Protein AF-A0A534J5I6-F1 (afdb_monomer_lite)

Foldseek 3Di:
DDDDDDDDDDDDDDDDDDDDDDDDDDDPPPPPPPPPPPPQDFADKAAAKLFGKMKGKPPPPGPDFFDDDPLDVPWDFQLDFFLDKRPDWAFLQDWAADLNDTDGTWIDEQQAKTAGPDDGSFCPPDPRFQMAGQFGAGWGQNPPLAFTKTWDWAPVDVQTWIKIWRCQTDRPPDSWGWTKMWIWTHDPVSDHTKIKIATAATGPGDFFTWHWHAAVVRLIIDTDHDDDGHRMMMIIDGDPDGDPPWDWDKDKDAQADPDDDQPDPDRDGIQIDIDTDRGDDDPPDDDDDDDDPPDDQPSQQKDWDWDPAVPPSDDDPVGIHTPDMDGDDD

Secondary structure (DSSP, 8-state):
----------------------------------------PPPPBPPP-SS--EEEESSSS-SS-------STTPEE--PPTT-B-SS-EEEEEEEEETTEEEEEEEEETTTEEESSS--SSTTSTT--SEEEEEES-EES-STTS--EEEEEESSSSS-EEEEEEEEEEETTS--EEEEEEEEE--SSSSPPEEEEEEEEESS--S--EEEEE-GGGS-EEEPPSP--TTEEEEEE--SSPPSPP--EEEEEE---S---TT------EEEEEE-SSS-------------SS--TTSS--EEEEE-SSSSSS--TTT-EEEEEE----

pLDDT: mean 83.27, std 21.27, range [25.81, 98.94]

Radius of gyration: 34.34 Å; chains: 1; bounding box: 52×88×138 Å

Sequence (330 aa):
MRFFSAGERASMRILRRIAAASVLVVALLCSPTFLSSLPTARGSSGRPDTYGYTWTDSKPVPGVSYGWVDGVSGGTDLLLADDDCTQTRTSFTFSFKFYGVSYNDAYVCANGFLAFDTPGSYPWDAGMDAFIAPFGYDLDPSDPASGHVYAKVDLLSSPRRFIVTWNGVFTYATTDRQKFEIVLTQDLTGLDGGILFQYASLTNPPPDPLIGIDSLGSTSNLYYPPPLGDLLAVKFVPPGTPPPGDTLTVRGANRAPTTVEPGQKDVPMLLLNVSTATNSVNLRRVRVDVTGVLSLPGDVSRVALWRDADGDGQFNRSRDAMLTSGTPSG

Structure (mmCIF, N/CA/C/O backbone):
data_AF-A0A534J5I6-F1
#
_entry.id   AF-A0A534J5I6-F1
#
loop_
_atom_site.group_PDB
_atom_site.id
_atom_site.type_symbol
_atom_site.label_atom_id
_atom_site.label_alt_id
_atom_site.label_comp_id
_atom_site.label_asym_id
_atom_site.label_entity_id
_atom_site.label_seq_id
_atom_site.pdbx_PDB_ins_code
_atom_site.Cartn_x
_atom_site.Cartn_y
_atom_site.Cartn_z
_atom_site.occupancy
_atom_site.B_iso_or_equiv
_atom_site.auth_seq_id
_atom_site.auth_comp_id
_atom_site.auth_asym_id
_atom_site.auth_atom_id
_atom_site.pdbx_PDB_model_num
ATOM 1 N N . MET A 1 1 ? 7.734 -40.558 -88.989 1.00 37.78 1 MET A N 1
ATOM 2 C CA . MET A 1 1 ? 8.962 -41.337 -89.281 1.00 37.78 1 MET A CA 1
ATOM 3 C C . MET A 1 1 ? 8.911 -42.619 -88.443 1.00 37.78 1 MET A C 1
ATOM 5 O O . MET A 1 1 ? 8.409 -42.534 -87.331 1.00 37.78 1 MET A O 1
ATOM 9 N N . ARG A 1 2 ? 9.321 -43.787 -88.963 1.00 25.81 2 ARG A N 1
ATOM 10 C CA . ARG A 1 2 ? 9.501 -45.051 -88.192 1.00 25.81 2 ARG A CA 1
ATOM 11 C C . ARG A 1 2 ? 10.992 -45.180 -87.786 1.00 25.81 2 ARG A C 1
ATOM 13 O O . ARG A 1 2 ? 11.780 -44.411 -88.325 1.00 25.81 2 ARG A O 1
ATOM 20 N N . PHE A 1 3 ? 11.479 -46.086 -86.926 1.00 30.16 3 PHE A N 1
ATOM 21 C CA . PHE A 1 3 ? 10.913 -47.232 -86.167 1.00 30.16 3 PHE A CA 1
ATOM 22 C C . PHE A 1 3 ? 11.176 -46.999 -84.642 1.00 30.16 3 PHE A C 1
ATOM 24 O O . PHE A 1 3 ? 11.184 -45.830 -84.277 1.00 30.16 3 PHE A O 1
ATOM 31 N N . PHE A 1 4 ? 11.343 -47.904 -83.654 1.00 30.98 4 PHE A N 1
ATOM 32 C CA . PHE A 1 4 ? 11.448 -49.375 -83.438 1.00 30.98 4 PHE A CA 1
ATOM 33 C C . PHE A 1 4 ? 10.789 -49.674 -82.057 1.00 30.98 4 PHE A C 1
ATOM 35 O O . PHE A 1 4 ? 10.846 -48.822 -81.178 1.00 30.98 4 PHE A O 1
ATOM 42 N N . SER A 1 5 ? 9.930 -50.687 -81.861 1.00 33.97 5 SER A N 1
ATOM 43 C CA . SER A 1 5 ? 10.161 -52.125 -81.546 1.00 33.97 5 SER A CA 1
ATOM 44 C C . SER A 1 5 ? 10.978 -52.447 -80.275 1.00 33.97 5 SER A C 1
ATOM 46 O O . SER A 1 5 ? 12.037 -51.871 -80.061 1.00 33.97 5 SER A O 1
ATOM 48 N N . ALA A 1 6 ? 10.510 -53.420 -79.477 1.00 41.22 6 ALA A N 1
ATOM 49 C CA . ALA A 1 6 ? 11.026 -53.769 -78.141 1.00 41.22 6 ALA A CA 1
ATOM 50 C C . ALA A 1 6 ? 11.529 -55.231 -78.009 1.00 41.22 6 ALA A C 1
ATOM 52 O O . ALA A 1 6 ? 11.216 -56.072 -78.849 1.00 41.22 6 ALA A O 1
ATOM 53 N N . GLY A 1 7 ? 12.245 -55.522 -76.912 1.00 34.00 7 GLY A N 1
ATOM 54 C CA . GLY A 1 7 ? 12.639 -56.849 -76.390 1.00 34.00 7 GLY A CA 1
ATOM 55 C C . GLY A 1 7 ? 12.951 -56.721 -74.881 1.00 34.00 7 GLY A C 1
ATOM 56 O O . GLY A 1 7 ? 13.369 -55.650 -74.456 1.00 34.00 7 GLY A O 1
ATOM 57 N N . GLU A 1 8 ? 12.523 -57.633 -73.996 1.00 32.19 8 GLU A N 1
ATOM 58 C CA . GLU A 1 8 ? 13.187 -58.909 -73.620 1.00 32.19 8 GLU A CA 1
ATOM 59 C C . GLU A 1 8 ? 14.524 -58.716 -72.849 1.00 32.19 8 GLU A C 1
ATOM 61 O O . GLU A 1 8 ? 15.354 -57.930 -73.280 1.00 32.19 8 GLU A O 1
ATOM 66 N N . ARG A 1 9 ? 14.830 -59.376 -71.707 1.00 34.50 9 ARG A N 1
ATOM 67 C CA . ARG A 1 9 ? 14.323 -60.630 -71.083 1.00 34.50 9 ARG A CA 1
ATOM 68 C C . ARG A 1 9 ? 14.527 -60.681 -69.540 1.00 34.50 9 ARG A C 1
ATOM 70 O O . ARG A 1 9 ? 15.397 -60.008 -69.012 1.00 34.50 9 ARG A O 1
ATOM 77 N N . ALA A 1 10 ? 13.720 -61.529 -68.878 1.00 28.86 10 ALA A N 1
ATOM 78 C CA . ALA A 1 10 ? 13.989 -62.508 -67.788 1.00 28.86 10 ALA A CA 1
ATOM 79 C C . ALA A 1 10 ? 15.336 -62.522 -66.988 1.00 28.86 10 ALA A C 1
ATOM 81 O O . ALA A 1 10 ? 16.377 -62.196 -67.534 1.00 28.86 10 ALA A O 1
ATOM 82 N N . SER A 1 11 ? 15.464 -63.073 -65.759 1.00 28.38 11 SER A N 1
ATOM 83 C CA . SER A 1 11 ? 14.521 -63.553 -64.706 1.00 28.38 11 SER A CA 1
ATOM 84 C C . SER A 1 11 ? 15.284 -64.198 -63.520 1.00 28.38 11 SER A C 1
ATOM 86 O O . SER A 1 11 ? 16.304 -64.836 -63.771 1.00 28.38 11 SER A O 1
ATOM 88 N N . MET A 1 12 ? 14.723 -64.244 -62.297 1.00 26.58 12 MET A N 1
ATOM 89 C CA . MET A 1 12 ? 14.968 -65.365 -61.356 1.00 26.58 12 MET A CA 1
ATOM 90 C C . MET A 1 12 ? 13.826 -65.549 -60.330 1.00 26.58 12 MET A C 1
ATOM 92 O O . MET A 1 12 ? 13.097 -64.606 -60.035 1.00 26.58 12 MET A O 1
ATOM 96 N N . ARG A 1 13 ? 13.650 -66.771 -59.799 1.00 33.44 13 ARG A N 1
ATOM 97 C CA . ARG A 1 13 ? 12.654 -67.152 -58.771 1.00 33.44 13 ARG A CA 1
ATOM 98 C C . ARG A 1 13 ? 13.319 -67.957 -57.652 1.00 33.44 13 ARG A C 1
ATOM 100 O O . ARG A 1 13 ? 14.090 -68.855 -57.968 1.00 33.44 13 ARG A O 1
ATOM 107 N N . ILE A 1 14 ? 12.861 -67.797 -56.408 1.00 34.59 14 ILE A N 1
ATOM 108 C CA . ILE A 1 14 ? 12.805 -68.887 -55.413 1.00 34.59 14 ILE A CA 1
ATOM 109 C C . ILE A 1 14 ? 11.438 -68.829 -54.713 1.00 34.59 14 ILE A C 1
ATOM 111 O O . ILE A 1 14 ? 10.947 -67.749 -54.395 1.00 34.59 14 ILE A O 1
ATOM 115 N N . LEU A 1 15 ? 10.805 -69.987 -54.498 1.00 32.91 15 LEU A N 1
ATOM 116 C CA . LEU A 1 15 ? 9.567 -70.119 -53.722 1.00 32.91 15 LEU A CA 1
ATOM 117 C C . LEU A 1 15 ? 9.882 -70.590 -52.298 1.00 32.91 15 LEU A C 1
ATOM 119 O O . LEU A 1 15 ? 10.660 -71.527 -52.128 1.00 32.91 15 LEU A O 1
ATOM 123 N N . ARG A 1 16 ? 9.114 -70.106 -51.315 1.00 33.53 16 ARG A N 1
ATOM 124 C CA . ARG A 1 16 ? 8.556 -70.974 -50.264 1.00 33.53 16 ARG A CA 1
ATOM 125 C C . ARG A 1 16 ? 7.073 -70.651 -50.048 1.00 33.53 16 ARG A C 1
ATOM 127 O O . ARG A 1 16 ? 6.652 -69.506 -50.164 1.00 33.53 16 ARG A O 1
ATOM 134 N N . ARG A 1 17 ? 6.286 -71.698 -49.798 1.00 35.28 17 ARG A N 1
ATOM 135 C CA . ARG A 1 17 ? 4.880 -71.673 -49.347 1.00 35.28 17 ARG A CA 1
ATOM 136 C C . ARG A 1 17 ? 4.828 -72.230 -47.913 1.00 35.28 17 ARG A C 1
ATOM 138 O O . ARG A 1 17 ? 5.863 -72.666 -47.418 1.00 35.28 17 ARG A O 1
ATOM 145 N N . ILE A 1 18 ? 3.608 -72.342 -47.366 1.00 35.25 18 ILE A N 1
ATOM 146 C CA . ILE A 1 18 ? 3.225 -72.966 -46.077 1.00 35.25 18 ILE A CA 1
ATOM 147 C C . ILE A 1 18 ? 3.376 -71.988 -44.892 1.00 35.25 18 ILE A C 1
ATOM 149 O O . ILE A 1 18 ? 4.448 -71.427 -44.717 1.00 35.25 18 ILE A O 1
ATOM 153 N N . ALA A 1 19 ? 2.366 -71.755 -44.041 1.00 30.67 19 ALA A N 1
ATOM 154 C CA . ALA A 1 19 ? 0.912 -71.972 -44.169 1.00 30.67 19 ALA A CA 1
ATOM 155 C C . ALA A 1 19 ? 0.142 -71.139 -43.113 1.00 30.67 19 ALA A C 1
ATOM 157 O O . ALA A 1 19 ? 0.726 -70.729 -42.122 1.00 30.67 19 ALA A O 1
ATOM 158 N N . ALA A 1 20 ? -1.169 -70.973 -43.341 1.00 30.98 20 ALA A N 1
ATOM 159 C CA . ALA A 1 20 ? -2.250 -70.740 -42.368 1.00 30.98 20 ALA A CA 1
ATOM 160 C C . ALA A 1 20 ? -2.073 -69.720 -41.215 1.00 30.98 20 ALA A C 1
ATOM 162 O O . ALA A 1 20 ? -1.380 -69.987 -40.240 1.00 30.98 20 ALA A O 1
ATOM 163 N N . ALA A 1 21 ? -2.923 -68.684 -41.214 1.00 29.66 21 ALA A N 1
ATOM 164 C CA . ALA A 1 21 ? -3.699 -68.305 -40.026 1.00 29.66 21 ALA A CA 1
ATOM 165 C C . ALA A 1 21 ? -4.967 -67.507 -40.401 1.00 29.66 21 ALA A C 1
ATOM 167 O O . ALA A 1 21 ? -4.930 -66.638 -41.265 1.00 29.66 21 ALA A O 1
ATOM 168 N N . SER A 1 22 ? -6.068 -67.847 -39.729 1.00 33.75 22 SER A N 1
ATOM 169 C CA . SER A 1 22 ? -7.264 -67.057 -39.392 1.00 33.75 22 SER A CA 1
ATOM 170 C C . SER A 1 22 ? -7.622 -65.790 -40.189 1.00 33.75 22 SER A C 1
ATOM 172 O O . SER A 1 22 ? -6.989 -64.745 -40.057 1.00 33.75 22 SER A O 1
ATOM 174 N N . VAL A 1 23 ? -8.797 -65.819 -40.831 1.00 32.97 23 VAL A N 1
ATOM 175 C CA . VAL A 1 23 ? -9.604 -64.603 -41.034 1.00 32.97 23 VAL A CA 1
ATOM 176 C C . VAL A 1 23 ? -10.082 -64.118 -39.664 1.00 32.97 23 VAL A C 1
ATOM 178 O O . VAL A 1 23 ? -10.847 -64.819 -39.002 1.00 32.97 23 VAL A O 1
ATOM 181 N N . LEU A 1 24 ? -9.663 -62.922 -39.251 1.00 27.42 24 LEU A N 1
ATOM 182 C CA . LEU A 1 24 ? -10.245 -62.210 -38.114 1.00 27.42 24 LEU A CA 1
ATOM 183 C C . LEU A 1 24 ? -11.018 -60.997 -38.636 1.00 27.42 24 LEU A C 1
ATOM 185 O O . LEU A 1 24 ? -10.450 -60.130 -39.299 1.00 27.42 24 LEU A O 1
ATOM 189 N N . VAL A 1 25 ? -12.314 -60.930 -38.331 1.00 32.75 25 VAL A N 1
ATOM 190 C CA . VAL A 1 25 ? -13.144 -59.767 -38.661 1.00 32.75 25 VAL A CA 1
ATOM 191 C C . VAL A 1 25 ? -12.814 -58.645 -37.681 1.00 32.75 25 VAL A C 1
ATOM 193 O O . VAL A 1 25 ? -13.333 -58.606 -36.567 1.00 32.75 25 VAL A O 1
ATOM 196 N N . VAL A 1 26 ? -11.951 -57.718 -38.095 1.00 31.89 26 VAL A N 1
ATOM 197 C CA . VAL A 1 26 ? -11.781 -56.442 -37.393 1.00 31.89 26 VAL A CA 1
ATOM 198 C C . VAL A 1 26 ? -12.945 -55.543 -37.793 1.00 31.89 26 VAL A C 1
ATOM 200 O O . VAL A 1 26 ? -12.948 -54.952 -38.873 1.00 31.89 26 VAL A O 1
ATOM 203 N N . ALA A 1 27 ? -13.956 -55.463 -36.930 1.00 31.02 27 ALA A N 1
ATOM 204 C CA . ALA A 1 27 ? -14.995 -54.451 -37.057 1.00 31.02 27 ALA A CA 1
ATOM 205 C C . ALA A 1 27 ? -14.340 -53.064 -36.993 1.00 31.02 27 ALA A C 1
ATOM 207 O O . ALA A 1 27 ? -13.568 -52.786 -36.072 1.00 31.02 27 ALA A O 1
ATOM 208 N N . LEU A 1 28 ? -14.645 -52.196 -37.961 1.00 31.83 28 LEU A N 1
ATOM 209 C CA . LEU A 1 28 ? -14.125 -50.833 -37.976 1.00 31.83 28 LEU A CA 1
ATOM 210 C C . LEU A 1 28 ? -14.868 -50.006 -36.918 1.00 31.83 28 LEU A C 1
ATOM 212 O O . LEU A 1 28 ? -15.829 -49.297 -37.214 1.00 31.83 28 LEU A O 1
ATOM 216 N N . LEU A 1 29 ? -14.440 -50.142 -35.660 1.00 36.88 29 LEU A N 1
ATOM 217 C CA . LEU A 1 29 ? -14.872 -49.278 -34.571 1.00 36.88 29 LEU A CA 1
ATOM 218 C C . LEU A 1 29 ? -14.451 -47.854 -34.918 1.00 36.88 29 LEU A C 1
ATOM 220 O O . LEU A 1 29 ? -13.290 -47.474 -34.773 1.00 36.88 29 LEU A O 1
ATOM 224 N N . CYS A 1 30 ? -15.416 -47.074 -35.399 1.00 34.56 30 CYS A N 1
ATOM 225 C CA . CYS A 1 30 ? -15.266 -45.646 -35.594 1.00 34.56 30 CYS A CA 1
ATOM 226 C C . CYS A 1 30 ? -15.258 -44.994 -34.208 1.00 34.56 30 CYS A C 1
ATOM 228 O O . CYS A 1 30 ? -16.276 -44.484 -33.742 1.00 34.56 30 CYS A O 1
ATOM 230 N N . SER A 1 31 ? -14.117 -45.097 -33.520 1.00 37.53 31 SER A N 1
ATOM 231 C CA . SER A 1 31 ? -13.889 -44.461 -32.229 1.00 37.53 31 SER A CA 1
ATOM 232 C C . SER A 1 31 ? -14.298 -42.997 -32.342 1.00 37.53 31 SER A C 1
ATOM 234 O O . SER A 1 31 ? -13.756 -42.305 -33.211 1.00 37.53 31 SER A O 1
ATOM 236 N N . PRO A 1 32 ? -15.210 -42.489 -31.493 1.00 41.31 32 PRO A N 1
ATOM 237 C CA . PRO A 1 32 ? -15.350 -41.056 -31.371 1.00 41.31 32 PRO A CA 1
ATOM 238 C C . PRO A 1 32 ? -13.997 -40.554 -30.883 1.00 41.31 32 PRO A C 1
ATOM 240 O O . PRO A 1 32 ? -13.593 -40.822 -29.749 1.00 41.31 32 PRO A O 1
ATOM 243 N N . THR A 1 33 ? -13.271 -39.849 -31.750 1.00 42.81 33 THR A N 1
ATOM 244 C CA . THR A 1 33 ? -12.184 -38.995 -31.298 1.00 42.81 33 THR A CA 1
ATOM 245 C C . THR A 1 33 ? -12.837 -37.959 -30.406 1.00 42.81 33 THR A C 1
ATOM 247 O O . THR A 1 33 ? -13.361 -36.953 -30.888 1.00 42.81 33 THR A O 1
ATOM 250 N N . PHE A 1 34 ? -12.830 -38.228 -29.100 1.00 41.00 34 PHE A N 1
ATOM 251 C CA . PHE A 1 34 ? -12.930 -37.183 -28.109 1.00 41.00 34 PHE A CA 1
ATOM 252 C C . PHE A 1 34 ? -11.789 -36.223 -28.426 1.00 41.00 34 PHE A C 1
ATOM 254 O O . PHE A 1 34 ? -10.646 -36.418 -28.019 1.00 41.00 34 PHE A O 1
ATOM 261 N N . LEU A 1 35 ? -12.132 -35.171 -29.167 1.00 38.41 35 LEU A N 1
ATOM 262 C CA . LEU A 1 35 ? -11.571 -33.858 -28.947 1.00 38.41 35 LEU A CA 1
ATOM 263 C C . LEU A 1 35 ? -11.868 -33.549 -27.484 1.00 38.41 35 LEU A C 1
ATOM 265 O O . LEU A 1 35 ? -12.866 -32.916 -27.147 1.00 38.41 35 LEU A O 1
ATOM 269 N N . SER A 1 36 ? -11.002 -34.057 -26.606 1.00 38.66 36 SER A N 1
ATOM 270 C CA . SER A 1 36 ? -10.770 -33.434 -25.326 1.00 38.66 36 SER A CA 1
ATOM 271 C C . SER A 1 36 ? -10.436 -31.997 -25.674 1.00 38.66 36 SER A C 1
ATOM 273 O O . SER A 1 36 ? -9.335 -31.711 -26.153 1.00 38.66 36 SER A O 1
ATOM 275 N N . SER A 1 37 ? -11.404 -31.103 -25.485 1.00 44.06 37 SER A N 1
ATOM 276 C CA . SER A 1 37 ? -11.088 -29.707 -25.269 1.00 44.06 37 SER A CA 1
ATOM 277 C C . SER A 1 37 ? -10.036 -29.726 -24.172 1.00 44.06 37 SER A C 1
ATOM 279 O O . SER A 1 37 ? -10.360 -30.066 -23.028 1.00 44.06 37 SER A O 1
ATOM 281 N N . LEU A 1 38 ? -8.778 -29.450 -24.536 1.00 44.12 38 LEU A N 1
ATOM 282 C CA . LEU A 1 38 ? -7.765 -29.097 -23.553 1.00 44.12 38 LEU A CA 1
ATOM 283 C C . LEU A 1 38 ? -8.459 -28.077 -22.654 1.00 44.12 38 LEU A C 1
ATOM 285 O O . LEU A 1 38 ? -9.048 -27.145 -23.215 1.00 44.12 38 LEU A O 1
ATOM 289 N N . PRO A 1 39 ? -8.522 -28.293 -21.327 1.00 42.44 39 PRO A N 1
ATOM 290 C CA . PRO A 1 39 ? -9.225 -27.365 -20.460 1.00 42.44 39 PRO A CA 1
ATOM 291 C C . PRO A 1 39 ? -8.627 -26.002 -20.761 1.00 42.44 39 PRO A C 1
ATOM 293 O O . PRO A 1 39 ? -7.415 -25.847 -20.601 1.00 42.44 39 PRO A O 1
ATOM 296 N N . THR A 1 40 ? -9.438 -25.083 -21.304 1.00 39.81 40 THR A N 1
ATOM 297 C CA . THR A 1 40 ? -8.960 -23.761 -21.706 1.00 39.81 40 THR A CA 1
ATOM 298 C C . THR A 1 40 ? -8.260 -23.217 -20.488 1.00 39.81 40 THR A C 1
ATOM 300 O O . THR A 1 40 ? -8.924 -23.032 -19.462 1.00 39.81 40 THR A O 1
ATOM 303 N N . ALA A 1 41 ? -6.928 -23.106 -20.563 1.00 39.47 41 ALA A N 1
ATOM 304 C CA . ALA A 1 41 ? -6.150 -22.802 -19.380 1.00 39.47 41 ALA A CA 1
ATOM 305 C C . ALA A 1 41 ? -6.751 -21.524 -18.805 1.00 39.47 41 ALA A C 1
ATOM 307 O O . ALA A 1 41 ? -7.037 -20.585 -19.543 1.00 39.47 41 ALA A O 1
ATOM 308 N N . ARG A 1 42 ? -7.066 -21.527 -17.517 1.00 42.16 42 ARG A N 1
ATOM 309 C CA . ARG A 1 42 ? -7.318 -20.261 -16.844 1.00 42.16 42 ARG A CA 1
ATOM 310 C C . ARG A 1 42 ? -5.944 -19.680 -16.542 1.00 42.16 42 ARG A C 1
ATOM 312 O O . ARG A 1 42 ? -4.998 -20.451 -16.353 1.00 42.16 42 ARG A O 1
ATOM 319 N N . GLY A 1 43 ? -5.838 -18.355 -16.543 1.00 45.06 43 GLY A N 1
ATOM 320 C CA . GLY A 1 43 ? -4.631 -17.682 -16.066 1.00 45.06 43 GLY A CA 1
ATOM 321 C C . GLY A 1 43 ? -4.283 -18.217 -14.687 1.00 45.06 43 GLY A C 1
ATOM 322 O O . GLY A 1 43 ? -5.190 -18.652 -13.961 1.00 45.06 43 GLY A O 1
ATOM 323 N N . SER A 1 44 ? -2.997 -18.251 -14.347 1.00 53.84 44 SER A N 1
ATOM 324 C CA . SER A 1 44 ? -2.615 -18.813 -13.056 1.00 53.84 44 SER A CA 1
ATOM 325 C C . SER A 1 44 ? -3.355 -18.043 -11.961 1.00 53.84 44 SER A C 1
ATOM 327 O O . SER A 1 44 ? -3.528 -16.822 -12.055 1.00 53.84 44 SER A O 1
ATOM 329 N N . SER A 1 45 ? -3.912 -18.771 -10.993 1.00 61.22 45 SER A N 1
ATOM 330 C CA . SER A 1 45 ? -4.802 -18.191 -9.993 1.00 61.22 45 SER A CA 1
ATOM 331 C C . SER A 1 45 ? -4.454 -18.680 -8.600 1.00 61.22 45 SER A C 1
ATOM 333 O O . SER A 1 45 ? -4.533 -19.884 -8.328 1.00 61.22 45 SER A O 1
ATOM 335 N N . GLY A 1 46 ? -4.129 -17.741 -7.714 1.00 74.19 46 GLY A N 1
ATOM 336 C CA . GLY A 1 46 ? -3.914 -18.020 -6.301 1.00 74.19 46 GLY A CA 1
ATOM 337 C C . GLY A 1 46 ? -5.144 -18.678 -5.674 1.00 74.19 46 GLY A C 1
ATOM 338 O O . GLY A 1 46 ? -6.285 -18.361 -6.023 1.00 74.19 46 GLY A O 1
ATOM 339 N N . ARG A 1 47 ? -4.920 -19.601 -4.732 1.00 84.50 47 ARG A N 1
ATOM 340 C CA . ARG A 1 47 ? -5.999 -20.047 -3.840 1.00 84.50 47 ARG A CA 1
ATOM 341 C C . ARG A 1 47 ? -6.470 -18.857 -2.992 1.00 84.50 47 ARG A C 1
ATOM 343 O O . ARG A 1 47 ? -5.649 -17.983 -2.728 1.00 84.50 47 ARG A O 1
ATOM 350 N N . PRO A 1 48 ? -7.742 -18.829 -2.556 1.00 88.31 48 PRO A N 1
ATOM 351 C CA . PRO A 1 48 ? -8.195 -17.821 -1.611 1.00 88.31 48 PRO A CA 1
ATOM 352 C C . PRO A 1 48 ? -7.365 -17.850 -0.323 1.00 88.31 48 PRO A C 1
ATOM 354 O O . PRO A 1 48 ? -7.063 -18.940 0.172 1.00 88.31 48 PRO A O 1
ATOM 357 N N . ASP A 1 49 ? -7.030 -16.677 0.208 1.00 90.62 49 ASP A N 1
ATOM 358 C CA . ASP A 1 49 ? -6.533 -16.531 1.580 1.00 90.62 49 ASP A CA 1
ATOM 359 C C . ASP A 1 49 ? -7.678 -16.599 2.616 1.00 90.62 49 ASP A C 1
ATOM 361 O O . ASP A 1 49 ? -8.824 -16.912 2.277 1.00 90.62 49 ASP A O 1
ATOM 365 N N . THR A 1 50 ? -7.378 -16.334 3.892 1.00 87.44 50 THR A N 1
ATOM 366 C CA . THR A 1 50 ? -8.358 -16.386 4.995 1.00 87.44 50 THR A CA 1
ATOM 367 C C . THR A 1 50 ? -9.504 -15.373 4.832 1.00 87.44 50 THR A C 1
ATOM 369 O O . THR A 1 50 ? -10.640 -15.681 5.197 1.00 87.44 50 THR A O 1
ATOM 372 N N . TYR A 1 51 ? -9.245 -14.197 4.245 1.00 86.44 51 TYR A N 1
ATOM 373 C CA . TYR A 1 51 ? -10.270 -13.200 3.903 1.00 86.44 51 TYR A CA 1
ATOM 374 C C . TYR A 1 51 ? -11.046 -13.591 2.636 1.00 86.44 51 TYR A C 1
ATOM 376 O O . TYR A 1 51 ? -12.220 -13.262 2.483 1.00 86.44 51 TYR A O 1
ATOM 384 N N . GLY A 1 52 ? -10.401 -14.303 1.715 1.00 89.12 52 GLY A N 1
ATOM 385 C CA . GLY A 1 52 ? -10.947 -14.698 0.422 1.00 89.12 52 GLY A CA 1
ATOM 386 C C . GLY A 1 52 ? -10.409 -13.889 -0.760 1.00 89.12 52 GLY A C 1
ATOM 387 O O . GLY A 1 52 ? -10.987 -13.971 -1.847 1.00 89.12 52 GLY A O 1
ATOM 388 N N . TYR A 1 53 ? -9.324 -13.124 -0.587 1.00 93.00 53 TYR A N 1
ATOM 389 C CA . TYR A 1 53 ? -8.588 -12.561 -1.721 1.00 93.00 53 TYR A CA 1
ATOM 390 C C . TYR A 1 53 ? -7.993 -13.693 -2.559 1.00 93.00 53 TYR A C 1
ATOM 392 O O . TYR A 1 53 ? -7.481 -14.677 -2.034 1.00 93.00 53 TYR A O 1
ATOM 400 N N . THR A 1 54 ? -8.022 -13.529 -3.878 1.00 93.25 54 THR A N 1
ATOM 401 C CA . THR A 1 54 ? -7.303 -14.370 -4.848 1.00 93.25 54 THR A CA 1
ATOM 402 C C . THR A 1 54 ? -6.411 -13.485 -5.715 1.00 93.25 54 THR A C 1
ATOM 404 O O . THR A 1 54 ? -6.535 -12.262 -5.683 1.00 93.25 54 THR A O 1
ATOM 407 N N . TRP A 1 55 ? -5.533 -14.069 -6.527 1.00 93.81 55 TRP A N 1
ATOM 408 C CA . TRP A 1 55 ? -4.880 -13.343 -7.619 1.00 93.81 55 TRP A CA 1
ATOM 409 C C . TRP A 1 55 ? -5.127 -14.034 -8.953 1.00 93.81 55 TRP A C 1
ATOM 411 O O . TRP A 1 55 ? -5.418 -15.228 -8.992 1.00 93.81 55 TRP A O 1
ATOM 421 N N . THR A 1 56 ? -5.007 -13.283 -10.046 1.00 91.94 56 THR A N 1
ATOM 422 C CA . THR A 1 56 ? -4.933 -13.814 -11.410 1.00 91.94 56 THR A CA 1
ATOM 423 C C . THR A 1 56 ? -3.927 -13.015 -12.230 1.00 91.94 56 THR A C 1
ATOM 425 O O . THR A 1 56 ? -3.814 -11.801 -12.049 1.00 91.94 56 THR A O 1
ATOM 428 N N . ASP A 1 57 ? -3.186 -13.686 -13.107 1.00 91.81 57 ASP A N 1
ATOM 429 C CA . ASP A 1 57 ? -2.161 -13.070 -13.949 1.00 91.81 57 ASP A CA 1
ATOM 430 C C . ASP A 1 57 ? -2.543 -13.014 -15.446 1.00 91.81 57 ASP A C 1
ATOM 432 O O . ASP A 1 57 ? -3.635 -13.417 -15.879 1.00 91.81 57 ASP A O 1
ATOM 436 N N . SER A 1 58 ? -1.626 -12.467 -16.247 1.00 91.00 58 SER A N 1
ATOM 437 C CA . SER A 1 58 ? -1.715 -12.408 -17.708 1.00 91.00 58 SER A CA 1
ATOM 438 C C . SER A 1 58 ? -1.133 -13.637 -18.434 1.00 91.00 58 SER A C 1
ATOM 440 O O . SER A 1 58 ? -0.941 -13.581 -19.651 1.00 91.00 58 SER A O 1
ATOM 442 N N . LYS A 1 59 ? -0.848 -14.753 -17.739 1.00 81.12 59 LYS A N 1
ATOM 443 C CA . LYS A 1 59 ? -0.073 -15.896 -18.265 1.00 81.12 59 LYS A CA 1
ATOM 444 C C . LYS A 1 59 ? -0.811 -17.246 -18.115 1.00 81.12 59 LYS A C 1
ATOM 446 O O . LYS A 1 59 ? -1.402 -17.531 -17.083 1.00 81.12 59 LYS A O 1
ATOM 451 N N . PRO A 1 60 ? -0.740 -18.175 -19.090 1.00 59.56 60 PRO A N 1
ATOM 452 C CA . PRO A 1 60 ? -0.630 -17.981 -20.537 1.00 59.56 60 PRO A CA 1
ATOM 453 C C . PRO A 1 60 ? -1.995 -17.697 -21.206 1.00 59.56 60 PRO A C 1
ATOM 455 O O . PRO A 1 60 ? -2.059 -17.546 -22.422 1.00 59.56 60 PRO A O 1
ATOM 458 N N . VAL A 1 61 ? -3.093 -17.658 -20.439 1.00 55.59 61 VAL A N 1
ATOM 459 C CA . VAL A 1 61 ? -4.437 -17.289 -20.911 1.00 55.59 61 VAL A CA 1
ATOM 460 C C . VAL A 1 61 ? -5.011 -16.277 -19.916 1.00 55.59 61 VAL A C 1
ATOM 462 O O . VAL A 1 61 ? -5.252 -16.644 -18.771 1.00 55.59 61 VAL A O 1
ATOM 465 N N . PRO A 1 62 ? -5.205 -15.007 -20.295 1.00 58.84 62 PRO A N 1
ATOM 466 C CA . PRO A 1 62 ? -5.363 -13.927 -19.326 1.00 58.84 62 PRO A CA 1
ATOM 467 C C . PRO A 1 62 ? -6.675 -14.002 -18.534 1.00 58.84 62 PRO A C 1
ATOM 469 O O . PRO A 1 62 ? -7.764 -13.973 -19.110 1.00 58.84 62 PRO A O 1
ATOM 472 N N . GLY A 1 63 ? -6.565 -14.004 -17.200 1.00 65.81 63 GLY A N 1
ATOM 473 C CA . GLY A 1 63 ? -7.629 -13.503 -16.317 1.00 65.81 63 GLY A CA 1
ATOM 474 C C . GLY A 1 63 ? -7.571 -11.976 -16.161 1.00 65.81 63 GLY A C 1
ATOM 475 O O . GLY A 1 63 ? -8.582 -11.332 -15.880 1.00 65.81 63 GLY A O 1
ATOM 476 N N . VAL A 1 64 ? -6.397 -11.391 -16.420 1.00 85.75 64 VAL A N 1
ATOM 477 C CA . VAL A 1 64 ? -6.150 -9.954 -16.572 1.00 85.75 64 VAL A CA 1
ATOM 478 C C . VAL A 1 64 ? -5.212 -9.716 -17.761 1.00 85.75 64 VAL A C 1
ATOM 480 O O . VAL A 1 64 ? -4.339 -10.532 -18.040 1.00 85.75 64 VAL A O 1
ATOM 483 N N . SER A 1 65 ? -5.383 -8.601 -18.472 1.00 90.50 65 SER A N 1
ATOM 484 C CA . SER A 1 65 ? -4.466 -8.165 -19.535 1.00 90.50 65 SER A CA 1
ATOM 485 C C . SER A 1 65 ? -3.542 -7.065 -19.022 1.00 90.50 65 SER A C 1
ATOM 487 O O . SER A 1 65 ? -3.989 -6.197 -18.275 1.00 90.50 65 SER A O 1
ATOM 489 N N . TYR A 1 66 ? -2.288 -7.058 -19.474 1.00 94.94 66 TYR A N 1
ATOM 490 C CA . TYR A 1 66 ? -1.380 -5.931 -19.256 1.00 94.94 66 TYR A CA 1
ATOM 491 C C . TYR A 1 66 ? -1.815 -4.700 -20.064 1.00 94.94 66 TYR A C 1
ATOM 493 O O . TYR A 1 66 ? -2.177 -4.805 -21.238 1.00 94.94 66 TYR A O 1
ATOM 501 N N . GLY A 1 67 ? -1.753 -3.532 -19.429 1.00 95.94 67 GLY A N 1
ATOM 502 C CA . GLY A 1 67 ? -2.089 -2.232 -19.999 1.00 95.94 67 GLY A CA 1
ATOM 503 C C . GLY A 1 67 ? -1.652 -1.112 -19.059 1.00 95.94 67 GLY A C 1
ATOM 504 O O . GLY A 1 67 ? -2.441 -0.655 -18.234 1.00 95.94 67 GLY A O 1
ATOM 505 N N . TRP A 1 68 ? -0.383 -0.710 -19.174 1.00 97.81 68 TRP A N 1
ATOM 506 C CA . TRP A 1 68 ? 0.285 0.294 -18.332 1.00 97.81 68 TRP A CA 1
ATOM 507 C C . TRP A 1 68 ? -0.540 1.572 -18.114 1.00 97.81 68 TRP A C 1
ATOM 509 O O . TRP A 1 68 ? -1.063 2.144 -19.076 1.00 97.81 68 TRP A O 1
ATOM 519 N N . VAL A 1 69 ? -0.625 2.051 -16.870 1.00 97.75 69 VAL A N 1
ATOM 520 C CA . VAL A 1 69 ? -1.358 3.275 -16.520 1.00 97.75 69 VAL A CA 1
ATOM 521 C C . VAL A 1 69 ? -0.365 4.387 -16.209 1.00 97.75 69 VAL A C 1
ATOM 523 O O . VAL A 1 69 ? 0.370 4.316 -15.242 1.00 97.75 69 VAL A O 1
ATOM 526 N N . ASP A 1 70 ? -0.353 5.467 -16.991 1.00 97.25 70 ASP A N 1
ATOM 527 C CA . ASP A 1 70 ? 0.619 6.548 -16.785 1.00 97.25 70 ASP A CA 1
ATOM 528 C C . ASP A 1 70 ? 0.446 7.270 -15.429 1.00 97.25 70 ASP A C 1
ATOM 530 O O . ASP A 1 70 ? -0.336 8.219 -15.306 1.00 97.25 70 ASP A O 1
ATOM 534 N N . GLY A 1 71 ? 1.203 6.816 -14.426 1.00 97.19 71 GLY A N 1
ATOM 535 C CA . GLY A 1 71 ? 1.377 7.424 -13.108 1.00 97.19 71 GLY A CA 1
ATOM 536 C C . GLY A 1 71 ? 2.352 8.606 -13.069 1.00 97.19 71 GLY A C 1
ATOM 537 O O . GLY A 1 71 ? 2.403 9.303 -12.062 1.00 97.19 71 GLY A O 1
ATOM 538 N N . VAL A 1 72 ? 3.104 8.868 -14.145 1.00 98.44 72 VAL A N 1
ATOM 539 C CA . VAL A 1 72 ? 4.203 9.849 -14.154 1.00 98.44 72 VAL A CA 1
ATOM 540 C C . VAL A 1 72 ? 3.740 11.199 -14.705 1.00 98.44 72 VAL A C 1
ATOM 542 O O . VAL A 1 72 ? 3.953 12.228 -14.066 1.00 98.44 72 VAL A O 1
ATOM 545 N N . SER A 1 73 ? 3.053 11.239 -15.853 1.00 97.50 73 SER A N 1
ATOM 546 C CA . SER A 1 73 ? 2.623 12.516 -16.449 1.00 97.50 73 SER A CA 1
ATOM 547 C C . SER A 1 73 ? 1.542 13.181 -15.594 1.00 97.50 73 SER A C 1
ATOM 549 O O . SER A 1 73 ? 0.396 12.725 -15.560 1.00 97.50 73 SER A O 1
ATOM 551 N N . GLY A 1 74 ? 1.891 14.262 -14.894 1.00 96.56 74 GLY A N 1
ATOM 552 C CA . GLY A 1 74 ? 1.005 14.902 -13.915 1.00 96.56 74 GLY A CA 1
ATOM 553 C C . GLY A 1 74 ? 0.852 14.118 -12.604 1.00 96.56 74 GLY A C 1
ATOM 554 O O . GLY A 1 74 ? -0.097 14.371 -11.865 1.00 96.56 74 GLY A O 1
ATOM 555 N N . GLY A 1 75 ? 1.744 13.161 -12.335 1.00 97.94 75 GLY A N 1
ATOM 556 C CA . GLY A 1 75 ? 1.996 12.663 -10.985 1.00 97.94 75 GLY A CA 1
ATOM 557 C C . GLY A 1 75 ? 2.949 13.585 -10.220 1.00 97.94 75 GLY A C 1
ATOM 558 O O . GLY A 1 75 ? 3.559 14.493 -10.788 1.00 97.94 75 GLY A O 1
ATOM 559 N N . THR A 1 76 ? 3.082 13.339 -8.923 1.00 98.44 76 THR A N 1
ATOM 560 C CA . THR A 1 76 ? 4.079 13.962 -8.051 1.00 98.44 76 THR A CA 1
ATOM 561 C C . THR A 1 76 ? 5.277 13.028 -7.930 1.00 98.44 76 THR A C 1
ATOM 563 O O . THR A 1 76 ? 5.105 11.858 -7.591 1.00 98.44 76 THR A O 1
ATOM 566 N N . ASP A 1 77 ? 6.476 13.543 -8.206 1.00 98.56 77 ASP A N 1
ATOM 567 C CA . ASP A 1 77 ? 7.728 12.878 -7.838 1.00 98.56 77 ASP A CA 1
ATOM 568 C C . ASP A 1 77 ? 7.862 12.900 -6.311 1.00 98.56 77 ASP A C 1
ATOM 570 O O . ASP A 1 77 ? 7.716 13.962 -5.698 1.00 98.56 77 ASP A O 1
ATOM 574 N N . LEU A 1 78 ? 8.071 11.738 -5.697 1.00 98.50 78 LEU A N 1
ATOM 575 C CA . LEU A 1 78 ? 8.136 11.613 -4.243 1.00 98.50 78 LEU A CA 1
ATOM 576 C C . LEU A 1 78 ? 9.529 11.902 -3.676 1.00 98.50 78 LEU A C 1
ATOM 578 O O . LEU A 1 78 ? 9.625 12.120 -2.471 1.00 98.50 78 LEU A O 1
ATOM 582 N N . LEU A 1 79 ? 10.574 11.918 -4.518 1.00 97.62 79 LEU A N 1
ATOM 583 C CA . LEU A 1 79 ? 11.963 12.201 -4.125 1.00 97.62 79 LEU A CA 1
ATOM 584 C C . LEU A 1 79 ? 12.424 11.391 -2.893 1.00 97.62 79 LEU A C 1
ATOM 586 O O . LEU A 1 79 ? 13.047 11.933 -1.979 1.00 97.62 79 LEU A O 1
ATOM 590 N N . LEU A 1 80 ? 12.069 10.101 -2.857 1.00 98.19 80 LEU A N 1
ATOM 591 C CA . LEU A 1 80 ? 12.427 9.193 -1.764 1.00 98.19 80 LEU A CA 1
ATOM 592 C C . LEU A 1 80 ? 13.944 8.986 -1.686 1.00 98.19 80 LEU A C 1
ATOM 594 O O . LEU A 1 80 ? 14.627 8.946 -2.711 1.00 98.19 80 LEU A O 1
ATOM 598 N N . ALA A 1 81 ? 14.445 8.827 -0.463 1.00 97.75 81 ALA A N 1
ATOM 599 C CA . ALA A 1 81 ? 15.800 8.363 -0.207 1.00 97.75 81 ALA A CA 1
ATOM 600 C C . ALA A 1 81 ? 15.878 6.824 -0.253 1.00 97.75 81 ALA A C 1
ATOM 602 O O . ALA A 1 81 ? 14.853 6.140 -0.287 1.00 97.75 81 ALA A O 1
ATOM 603 N N . ASP A 1 82 ? 17.103 6.306 -0.234 1.00 97.25 82 ASP A N 1
ATOM 604 C CA . ASP A 1 82 ? 17.415 4.905 0.060 1.00 97.25 82 ASP A CA 1
ATOM 605 C C . ASP A 1 82 ? 16.790 4.465 1.404 1.00 97.25 82 ASP A C 1
ATOM 607 O O . ASP A 1 82 ? 16.756 5.255 2.352 1.00 97.25 82 ASP A O 1
ATOM 611 N N . ASP A 1 83 ? 16.252 3.242 1.468 1.00 97.56 83 ASP A N 1
ATOM 612 C CA . ASP A 1 83 ? 15.548 2.647 2.628 1.00 97.56 83 ASP A CA 1
ATOM 613 C C . ASP A 1 83 ? 14.392 3.468 3.279 1.00 97.56 83 ASP A C 1
ATOM 615 O O . ASP A 1 83 ? 13.898 3.093 4.348 1.00 97.56 83 ASP A O 1
ATOM 619 N N . ASP A 1 84 ? 13.912 4.557 2.657 1.00 96.75 84 ASP A N 1
ATOM 620 C CA . ASP A 1 84 ? 12.948 5.509 3.251 1.00 96.75 84 ASP A CA 1
ATOM 621 C C . ASP A 1 84 ? 11.515 5.419 2.669 1.00 96.75 84 ASP A C 1
ATOM 623 O O . ASP A 1 84 ? 11.257 4.861 1.595 1.00 96.75 84 ASP A O 1
ATOM 627 N N . CYS A 1 85 ? 10.556 6.033 3.369 1.00 98.38 85 CYS A N 1
ATOM 628 C CA . CYS A 1 85 ? 9.170 6.212 2.937 1.00 98.38 85 CYS A CA 1
ATOM 629 C C . CYS A 1 85 ? 8.749 7.691 2.935 1.00 98.38 85 CYS A C 1
ATOM 631 O O . CYS A 1 85 ? 9.363 8.559 3.548 1.00 98.38 85 CYS A O 1
ATOM 633 N N . THR A 1 86 ? 7.616 8.001 2.302 1.00 98.56 86 THR A N 1
ATOM 634 C CA . THR A 1 86 ? 7.021 9.346 2.345 1.00 98.56 86 THR A CA 1
ATOM 635 C C . THR A 1 86 ? 6.776 9.804 3.789 1.00 98.56 86 THR A C 1
ATOM 637 O O . THR A 1 86 ? 5.889 9.276 4.456 1.00 98.56 86 THR A O 1
ATOM 640 N N . GLN A 1 87 ? 7.482 10.842 4.254 1.00 95.44 87 GLN A N 1
ATOM 641 C CA . GLN A 1 87 ? 7.401 11.357 5.639 1.00 95.44 87 GLN A CA 1
ATOM 642 C C . GLN A 1 87 ? 5.976 11.710 6.117 1.00 95.44 87 GLN A C 1
ATOM 644 O O . GLN A 1 87 ? 5.705 11.765 7.316 1.00 95.44 87 GLN A O 1
ATOM 649 N N . THR A 1 88 ? 5.049 11.948 5.185 1.00 96.75 88 THR A N 1
ATOM 650 C CA . THR A 1 88 ? 3.609 12.064 5.452 1.00 96.75 88 THR A CA 1
ATOM 651 C C . THR A 1 88 ? 2.824 11.125 4.538 1.00 96.75 88 THR A C 1
ATOM 653 O O . THR A 1 88 ? 3.269 10.796 3.439 1.00 96.75 88 THR A O 1
ATOM 656 N N . ARG A 1 89 ? 1.648 10.679 4.994 1.00 97.75 89 ARG A N 1
ATOM 657 C CA . ARG A 1 89 ? 0.806 9.721 4.264 1.00 97.75 89 ARG A CA 1
ATOM 658 C C . ARG A 1 89 ? 0.257 10.365 2.988 1.00 97.75 89 ARG A C 1
ATOM 660 O O . ARG A 1 89 ? -0.433 11.383 3.038 1.00 97.75 89 ARG A O 1
ATOM 667 N N . THR A 1 90 ? 0.551 9.760 1.842 1.00 98.38 90 THR A N 1
ATOM 668 C CA . THR A 1 90 ? 0.124 10.236 0.523 1.00 98.38 90 THR A CA 1
ATOM 669 C C . THR A 1 90 ? -1.371 9.978 0.355 1.00 98.38 90 THR A C 1
ATOM 671 O O . THR A 1 90 ? -1.803 8.829 0.256 1.00 98.38 90 THR A O 1
ATOM 674 N N . SER A 1 91 ? -2.184 11.040 0.344 1.00 97.94 91 SER A N 1
ATOM 675 C CA . SER A 1 91 ? -3.640 10.902 0.222 1.00 97.94 91 SER A CA 1
ATOM 676 C C . SER A 1 91 ? -4.103 10.732 -1.217 1.00 97.94 91 SER A C 1
ATOM 678 O O . SER A 1 91 ? -3.781 11.529 -2.095 1.00 97.94 91 SER A O 1
ATOM 680 N N . PHE A 1 92 ? -4.961 9.733 -1.424 1.00 96.00 92 PHE A N 1
ATOM 681 C CA . PHE A 1 92 ? -5.662 9.509 -2.684 1.00 96.00 92 PHE A CA 1
ATOM 682 C C . PHE A 1 92 ? -7.084 10.094 -2.714 1.00 96.00 92 PHE A C 1
ATOM 684 O O . PHE A 1 92 ? -7.748 10.047 -3.744 1.00 96.00 92 PHE A O 1
ATOM 691 N N . THR A 1 93 ? -7.558 10.740 -1.641 1.00 94.88 93 THR A N 1
ATOM 692 C CA . THR A 1 93 ? -8.797 11.563 -1.619 1.00 94.88 93 THR A CA 1
ATOM 693 C C . THR A 1 93 ? -10.105 10.854 -2.045 1.00 94.88 93 THR A C 1
ATOM 695 O O . THR A 1 93 ? -11.128 11.482 -2.337 1.00 94.88 93 THR A O 1
ATOM 698 N N . PHE A 1 94 ? -10.106 9.522 -2.039 1.00 96.31 94 PHE A N 1
ATOM 699 C CA . PHE A 1 94 ? -11.286 8.657 -2.089 1.00 96.31 94 PHE A CA 1
ATOM 700 C C . PHE A 1 94 ? -11.148 7.566 -1.021 1.00 96.31 94 PHE A C 1
ATOM 702 O O . PHE A 1 94 ? -10.076 7.413 -0.444 1.00 96.31 94 PHE A O 1
ATOM 709 N N . SER A 1 95 ? -12.216 6.818 -0.731 1.00 94.75 95 SER A N 1
ATOM 710 C CA . SER A 1 95 ? -12.101 5.662 0.164 1.00 94.75 95 SER A CA 1
ATOM 711 C C . SER A 1 95 ? -11.749 4.416 -0.639 1.00 94.75 95 SER A C 1
ATOM 713 O O . SER A 1 95 ? -12.483 4.029 -1.550 1.00 94.75 95 SER A O 1
ATOM 715 N N . PHE A 1 96 ? -10.624 3.804 -0.294 1.00 96.50 96 PHE A N 1
ATOM 716 C CA . PHE A 1 96 ? -10.191 2.499 -0.771 1.00 96.50 96 PHE A CA 1
ATOM 717 C C . PHE A 1 96 ? -10.345 1.517 0.388 1.00 96.50 96 PHE A C 1
ATOM 719 O O . PHE A 1 96 ? -9.943 1.830 1.507 1.00 96.50 96 PHE A O 1
ATOM 726 N N . LYS A 1 97 ? -10.954 0.355 0.154 1.00 94.19 97 LYS A N 1
ATOM 727 C CA . LYS A 1 97 ? -11.088 -0.683 1.180 1.00 94.19 97 LYS A CA 1
ATOM 728 C C . LYS A 1 97 ? -10.151 -1.848 0.867 1.00 94.19 97 LYS A C 1
ATOM 730 O O . LYS A 1 97 ? -10.072 -2.261 -0.285 1.00 94.19 97 LYS A O 1
ATOM 735 N N . PHE A 1 98 ? -9.461 -2.340 1.886 1.00 95.50 98 PHE A N 1
ATOM 736 C CA . PHE A 1 98 ? -8.446 -3.382 1.801 1.00 95.50 98 PHE A CA 1
ATOM 737 C C . PHE A 1 98 ? -8.503 -4.234 3.071 1.00 95.50 98 PHE A C 1
ATOM 739 O O . PHE A 1 98 ? -8.473 -3.689 4.176 1.00 95.50 98 PHE A O 1
ATOM 746 N N . TYR A 1 99 ? -8.666 -5.550 2.915 1.00 92.94 99 TYR A N 1
ATOM 747 C CA . TYR A 1 99 ? -8.959 -6.485 4.011 1.00 92.94 99 TYR A CA 1
ATOM 748 C C . TYR A 1 99 ? -10.082 -5.990 4.948 1.00 92.94 99 TYR A C 1
ATOM 750 O O . TYR A 1 99 ? -10.006 -6.074 6.174 1.00 92.94 99 TYR A O 1
ATOM 758 N N . GLY A 1 100 ? -11.134 -5.408 4.366 1.00 89.88 100 GLY A N 1
ATOM 759 C CA . GLY A 1 100 ? -12.291 -4.870 5.084 1.00 89.88 100 GLY A CA 1
ATOM 760 C C . GLY A 1 100 ? -12.090 -3.475 5.690 1.00 89.88 100 GLY A C 1
ATOM 761 O O . GLY A 1 100 ? -13.079 -2.781 5.957 1.00 89.88 100 GLY A O 1
ATOM 762 N N . VAL A 1 101 ? -10.842 -3.029 5.862 1.00 89.56 101 VAL A N 1
ATOM 763 C CA . VAL A 1 101 ? -10.476 -1.728 6.440 1.00 89.56 101 VAL A CA 1
ATOM 764 C C . VAL A 1 101 ? -10.544 -0.636 5.374 1.00 89.56 101 VAL A C 1
ATOM 766 O O . VAL A 1 101 ? -10.089 -0.822 4.250 1.00 89.56 101 VAL A O 1
ATOM 769 N N . SER A 1 102 ? -11.128 0.516 5.710 1.00 93.94 102 SER A N 1
ATOM 770 C CA . SER A 1 102 ? -11.212 1.671 4.809 1.00 93.94 102 SER A CA 1
ATOM 771 C C . SER A 1 102 ? -10.070 2.654 5.053 1.00 93.94 102 SER A C 1
ATOM 773 O O . SER A 1 102 ? -9.980 3.231 6.133 1.00 93.94 102 SER A O 1
ATOM 775 N N . TYR A 1 103 ? -9.285 2.908 4.011 1.00 96.62 103 TYR A N 1
ATOM 776 C CA . TYR A 1 103 ? -8.190 3.872 3.965 1.00 96.62 103 TYR A CA 1
ATOM 777 C C . TYR A 1 103 ? -8.503 5.014 2.979 1.00 96.62 103 TYR A C 1
ATOM 779 O O . TYR A 1 103 ? -9.363 4.887 2.100 1.00 96.62 103 TYR A O 1
ATOM 787 N N . ASN A 1 104 ? -7.803 6.141 3.122 1.00 97.25 104 ASN A N 1
ATOM 788 C CA . ASN A 1 104 ? -7.887 7.321 2.240 1.00 97.25 104 ASN A CA 1
ATOM 789 C C . ASN A 1 104 ? -6.500 7.920 1.903 1.00 97.25 104 ASN A C 1
ATOM 791 O O . ASN A 1 104 ? -6.395 8.985 1.281 1.00 97.25 104 ASN A O 1
ATOM 795 N N . ASP A 1 105 ? -5.448 7.267 2.387 1.00 98.56 105 ASP A N 1
ATOM 796 C CA . ASP A 1 105 ? -4.036 7.601 2.269 1.00 98.56 105 ASP A CA 1
ATOM 797 C C . ASP A 1 105 ? -3.191 6.350 2.591 1.00 98.56 105 ASP A C 1
ATOM 799 O O . ASP A 1 105 ? -3.710 5.371 3.137 1.00 98.56 105 ASP A O 1
ATOM 803 N N . ALA A 1 106 ? -1.911 6.371 2.217 1.00 98.75 106 ALA A N 1
ATOM 804 C CA . ALA A 1 106 ? -0.923 5.340 2.542 1.00 98.75 106 ALA A CA 1
ATOM 805 C C . ALA A 1 106 ? 0.493 5.939 2.572 1.00 98.75 106 ALA A C 1
ATOM 807 O O . ALA A 1 106 ? 0.736 7.001 1.995 1.00 98.75 106 ALA A O 1
ATOM 808 N N . TYR A 1 107 ? 1.438 5.254 3.208 1.00 98.88 107 TYR A N 1
ATOM 809 C CA . TYR A 1 107 ? 2.864 5.501 3.003 1.00 98.88 107 TYR A CA 1
ATOM 810 C C . TYR A 1 107 ? 3.318 4.852 1.689 1.00 98.88 107 TYR A C 1
ATOM 812 O O . TYR A 1 107 ? 2.876 3.750 1.365 1.00 98.88 107 TYR A O 1
ATOM 820 N N . VAL A 1 108 ? 4.198 5.526 0.945 1.00 98.88 108 VAL A N 1
ATOM 821 C CA . VAL A 1 108 ? 4.903 4.957 -0.218 1.00 98.88 108 VAL A CA 1
ATOM 822 C C . VAL A 1 108 ? 6.374 4.812 0.149 1.00 98.88 108 VAL A C 1
ATOM 824 O O . VAL A 1 108 ? 6.945 5.773 0.661 1.00 98.88 108 VAL A O 1
ATOM 827 N N . CYS A 1 109 ? 6.975 3.651 -0.107 1.00 98.69 109 CYS A N 1
ATOM 828 C CA . CYS A 1 109 ? 8.331 3.321 0.338 1.00 98.69 109 CYS A CA 1
ATOM 829 C C . CYS A 1 109 ? 9.262 2.975 -0.834 1.00 98.69 109 CYS A C 1
ATOM 831 O O . CYS A 1 109 ? 8.815 2.432 -1.849 1.00 98.69 109 CYS A O 1
ATOM 833 N N . ALA A 1 110 ? 10.553 3.296 -0.701 1.00 98.62 110 ALA A N 1
ATOM 834 C CA . ALA A 1 110 ? 11.571 3.117 -1.740 1.00 98.62 110 ALA A CA 1
ATOM 835 C C . ALA A 1 110 ? 11.601 1.675 -2.271 1.00 98.62 110 ALA A C 1
ATOM 837 O O . ALA A 1 110 ? 11.432 1.450 -3.473 1.00 98.62 110 ALA A O 1
ATOM 838 N N . ASN A 1 111 ? 11.644 0.717 -1.343 1.00 98.62 111 ASN A N 1
ATOM 839 C CA . ASN A 1 111 ? 11.766 -0.730 -1.540 1.00 98.62 111 ASN A CA 1
ATOM 840 C C . ASN A 1 111 ? 10.492 -1.434 -2.064 1.00 98.62 111 ASN A C 1
ATOM 842 O O . ASN A 1 111 ? 10.155 -2.551 -1.670 1.00 98.62 111 ASN A O 1
ATOM 846 N N . GLY A 1 112 ? 9.755 -0.769 -2.960 1.00 98.56 112 GLY A N 1
ATOM 847 C CA . GLY A 1 112 ? 8.747 -1.387 -3.826 1.00 98.56 112 GLY A CA 1
ATOM 848 C C . GLY A 1 112 ? 7.419 -1.771 -3.171 1.00 98.56 112 GLY A C 1
ATOM 849 O O . GLY A 1 112 ? 6.799 -2.746 -3.607 1.00 98.56 112 GLY A O 1
ATOM 850 N N . PHE A 1 113 ? 6.965 -1.030 -2.151 1.00 98.88 113 PHE A N 1
ATOM 851 C CA . PHE A 1 113 ? 5.700 -1.295 -1.449 1.00 98.88 113 PHE A CA 1
ATOM 852 C C . PHE A 1 113 ? 4.959 -0.043 -0.937 1.00 98.88 113 PHE A C 1
ATOM 854 O O . PHE A 1 113 ? 5.481 1.075 -0.932 1.00 98.88 113 PHE A O 1
ATOM 861 N N . LEU A 1 114 ? 3.710 -0.259 -0.510 1.00 98.94 114 LEU A N 1
ATOM 862 C CA . LEU A 1 114 ? 2.879 0.675 0.256 1.00 98.94 114 LEU A CA 1
ATOM 863 C C . LEU A 1 114 ? 2.603 0.106 1.647 1.00 98.94 114 LEU A C 1
ATOM 865 O O . LEU A 1 114 ? 2.254 -1.071 1.747 1.00 98.94 114 LEU A O 1
ATOM 869 N N . ALA A 1 115 ? 2.640 0.949 2.679 1.00 98.50 115 ALA A N 1
ATOM 870 C CA . ALA A 1 115 ? 2.216 0.596 4.036 1.00 98.50 115 ALA A CA 1
ATOM 871 C C . ALA A 1 115 ? 0.987 1.420 4.455 1.00 98.50 115 ALA A C 1
ATOM 873 O O . ALA A 1 115 ? 0.962 2.646 4.302 1.00 98.50 115 ALA A O 1
ATOM 874 N N . PHE A 1 116 ? -0.048 0.757 4.975 1.00 97.88 116 PHE A N 1
ATOM 875 C CA . PHE A 1 116 ? -1.316 1.400 5.335 1.00 97.88 116 PHE A CA 1
ATOM 876 C C . PHE A 1 116 ? -1.483 1.668 6.836 1.00 97.88 116 PHE A C 1
ATOM 878 O O . PHE A 1 116 ? -2.302 2.522 7.183 1.00 97.88 116 PHE A O 1
ATOM 885 N N . ASP A 1 117 ? -0.700 1.034 7.713 1.00 93.81 117 ASP A N 1
ATOM 886 C CA . ASP A 1 117 ? -0.591 1.403 9.133 1.00 93.81 117 ASP A CA 1
ATOM 887 C C . ASP A 1 117 ? 0.716 2.168 9.408 1.00 93.81 117 ASP A C 1
ATOM 889 O O . ASP A 1 117 ? 0.733 3.399 9.304 1.00 93.81 117 ASP A O 1
ATOM 893 N N . THR A 1 118 ? 1.803 1.443 9.677 1.00 93.00 118 THR A N 1
ATOM 894 C CA . THR A 1 118 ? 3.119 1.967 10.066 1.00 93.00 118 THR A CA 1
ATOM 895 C C . THR A 1 118 ? 4.141 1.740 8.937 1.00 93.00 118 THR A C 1
ATOM 897 O O . THR A 1 118 ? 4.150 0.655 8.36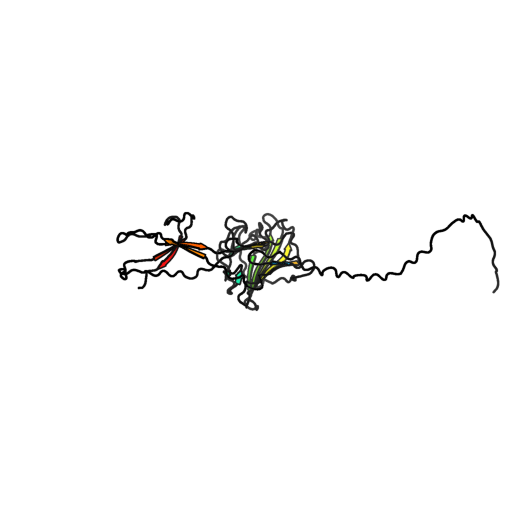1 1.00 93.00 118 THR A O 1
ATOM 900 N N . PRO A 1 119 ? 4.991 2.724 8.579 1.00 96.06 119 PRO A N 1
ATOM 901 C CA . PRO A 1 119 ? 6.039 2.549 7.571 1.00 96.06 119 PRO A CA 1
ATOM 902 C C . PRO A 1 119 ? 7.277 1.835 8.142 1.00 96.06 119 PRO A C 1
ATOM 904 O O . PRO A 1 119 ? 7.554 1.918 9.339 1.00 96.06 119 PRO A O 1
ATOM 907 N N . GLY A 1 120 ? 8.053 1.202 7.264 1.00 95.19 120 GLY A N 1
ATOM 908 C CA . GLY A 1 120 ? 9.347 0.573 7.548 1.00 95.19 120 GLY A CA 1
ATOM 909 C C . GLY A 1 120 ? 10.237 0.622 6.306 1.00 95.19 120 GLY A C 1
ATOM 910 O O . GLY A 1 120 ? 9.777 1.060 5.252 1.00 95.19 120 GLY A O 1
ATOM 911 N N . SER A 1 121 ? 11.487 0.174 6.400 1.00 97.50 121 SER A N 1
ATOM 912 C CA . SER A 1 121 ? 12.386 0.144 5.240 1.00 97.50 121 SER A CA 1
ATOM 913 C C . SER A 1 121 ? 12.020 -0.999 4.294 1.00 97.50 121 SER A C 1
ATOM 915 O O . SER A 1 121 ? 12.058 -0.821 3.079 1.00 97.50 121 SER A O 1
ATOM 917 N N . TYR A 1 122 ? 11.560 -2.138 4.817 1.00 97.94 122 TYR A N 1
ATOM 918 C CA . TYR A 1 122 ? 11.159 -3.302 4.024 1.00 97.94 122 TYR A CA 1
ATOM 919 C C . TYR A 1 122 ? 9.795 -3.871 4.451 1.00 97.94 122 TYR A C 1
ATOM 921 O O . TYR A 1 122 ? 9.463 -3.843 5.635 1.00 97.94 122 TYR A O 1
ATOM 929 N N . PRO A 1 123 ? 9.027 -4.512 3.544 1.00 95.50 123 PRO A N 1
ATOM 930 C CA . PRO A 1 123 ? 7.736 -5.128 3.880 1.00 95.50 123 PRO A CA 1
ATOM 931 C C . PRO A 1 123 ? 7.846 -6.396 4.755 1.00 95.50 123 PRO A C 1
ATOM 933 O O . PRO A 1 123 ? 6.838 -7.034 5.039 1.00 95.50 123 PRO A O 1
ATOM 936 N N . TRP A 1 124 ? 9.054 -6.782 5.177 1.00 95.00 124 TRP A N 1
ATOM 937 C CA . TRP A 1 124 ? 9.319 -7.868 6.132 1.00 95.00 124 TRP A CA 1
ATOM 938 C C . TRP A 1 124 ? 9.943 -7.376 7.450 1.00 95.00 124 TRP A C 1
ATOM 940 O O . TRP A 1 124 ? 10.379 -8.200 8.259 1.00 95.00 124 TRP A O 1
ATOM 950 N N . ASP A 1 125 ? 10.018 -6.059 7.677 1.00 96.06 125 ASP A N 1
ATOM 951 C CA . ASP A 1 125 ? 10.517 -5.515 8.942 1.00 96.06 125 ASP A CA 1
ATOM 952 C C . ASP A 1 125 ? 9.644 -5.950 10.130 1.00 96.06 125 ASP A C 1
ATOM 954 O O . ASP A 1 125 ? 8.442 -6.207 10.014 1.00 96.06 125 ASP A O 1
ATOM 958 N N . ALA A 1 126 ? 10.263 -6.060 11.306 1.00 92.50 126 ALA A N 1
ATOM 959 C CA . ALA A 1 126 ? 9.622 -6.632 12.484 1.00 92.50 126 ALA A CA 1
ATOM 960 C C . ALA A 1 126 ? 8.435 -5.776 12.967 1.00 92.50 126 ALA A C 1
ATOM 962 O O . ALA A 1 126 ? 8.621 -4.725 13.579 1.00 92.50 126 ALA A O 1
ATOM 963 N N . GLY A 1 127 ? 7.215 -6.270 12.734 1.00 87.31 127 GLY A N 1
ATOM 964 C CA . GLY A 1 127 ? 5.970 -5.567 13.054 1.00 87.31 127 GLY A CA 1
ATOM 965 C C . GLY A 1 127 ? 5.323 -4.841 11.870 1.00 87.31 127 GLY A C 1
ATOM 966 O O . GLY A 1 127 ? 4.358 -4.118 12.091 1.00 87.31 127 GLY A O 1
ATOM 967 N N . MET A 1 128 ? 5.815 -5.030 10.640 1.00 93.25 128 MET A N 1
ATOM 968 C CA . MET A 1 128 ? 5.075 -4.649 9.434 1.00 93.25 128 MET A CA 1
ATOM 969 C C . MET A 1 128 ? 3.833 -5.522 9.255 1.00 93.25 128 MET A C 1
ATOM 971 O O . MET A 1 128 ? 3.905 -6.748 9.326 1.00 93.25 128 MET A O 1
ATOM 975 N N . ASP A 1 129 ? 2.715 -4.864 8.972 1.00 94.81 129 ASP A N 1
ATOM 976 C CA . ASP A 1 129 ? 1.452 -5.451 8.536 1.00 94.81 129 ASP A CA 1
ATOM 977 C C . ASP A 1 129 ? 0.781 -4.499 7.525 1.00 94.81 129 ASP A C 1
ATOM 979 O O . ASP A 1 129 ? 1.376 -3.493 7.121 1.00 94.81 129 ASP A O 1
ATOM 983 N N . ALA A 1 130 ? -0.448 -4.807 7.094 1.00 96.69 130 ALA A N 1
ATOM 984 C CA . ALA A 1 130 ? -1.279 -3.891 6.302 1.00 96.69 130 ALA A CA 1
ATOM 985 C C . ALA A 1 130 ? -0.548 -3.285 5.083 1.00 96.69 130 ALA A C 1
ATOM 987 O O . ALA A 1 130 ? -0.592 -2.070 4.866 1.00 96.69 130 ALA A O 1
ATOM 988 N N . PHE A 1 131 ? 0.134 -4.110 4.283 1.00 98.50 131 PHE A N 1
ATOM 989 C CA . PHE A 1 131 ? 0.962 -3.651 3.164 1.00 98.50 131 PHE A CA 1
ATOM 990 C C . PHE A 1 131 ? 0.541 -4.222 1.805 1.00 98.50 131 PHE A C 1
ATOM 992 O O . PHE A 1 131 ? -0.118 -5.258 1.693 1.00 98.50 131 PHE A O 1
ATOM 999 N N . ILE A 1 132 ? 0.962 -3.531 0.743 1.00 98.88 132 ILE A N 1
ATOM 1000 C CA . ILE A 1 132 ? 0.801 -3.948 -0.655 1.00 98.88 132 ILE A CA 1
ATOM 1001 C C . ILE A 1 132 ? 2.162 -3.822 -1.348 1.00 98.88 132 ILE A C 1
ATOM 1003 O O . ILE A 1 132 ? 2.659 -2.711 -1.527 1.00 98.88 132 ILE A O 1
ATOM 1007 N N . ALA A 1 133 ? 2.750 -4.947 -1.758 1.00 98.56 133 ALA A N 1
ATOM 1008 C CA . ALA A 1 133 ? 4.103 -5.022 -2.308 1.00 98.56 133 ALA A CA 1
ATOM 1009 C C . ALA A 1 133 ? 4.106 -5.709 -3.691 1.00 98.56 133 ALA A C 1
ATOM 1011 O O . ALA A 1 133 ? 3.987 -6.931 -3.763 1.00 98.56 133 ALA A O 1
ATOM 1012 N N . PRO A 1 134 ? 4.237 -4.973 -4.810 1.00 98.31 134 PRO A N 1
ATOM 1013 C CA . PRO A 1 134 ? 4.509 -5.553 -6.129 1.00 98.31 134 PRO A CA 1
ATOM 1014 C C . PRO A 1 134 ? 5.943 -6.070 -6.283 1.00 98.31 134 PRO A C 1
ATOM 1016 O O . PRO A 1 134 ? 6.178 -6.927 -7.136 1.00 98.31 134 PRO A O 1
ATOM 1019 N N . PHE A 1 135 ? 6.900 -5.505 -5.543 1.00 98.38 135 PHE A N 1
ATOM 1020 C CA . PHE A 1 135 ? 8.331 -5.754 -5.710 1.00 98.38 135 PHE A CA 1
ATOM 1021 C C . PHE A 1 135 ? 9.066 -5.408 -4.407 1.00 98.38 135 PHE A C 1
ATOM 1023 O O . PHE A 1 135 ? 9.911 -4.522 -4.379 1.00 98.38 135 PHE A O 1
ATOM 1030 N N . GLY A 1 136 ? 8.713 -6.067 -3.303 1.00 98.06 136 GLY A N 1
ATOM 1031 C CA . GLY A 1 136 ? 9.435 -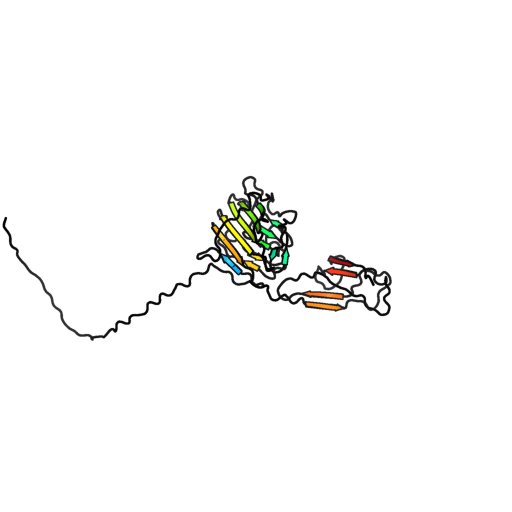5.913 -2.043 1.00 98.06 136 GLY A CA 1
ATOM 1032 C C . GLY A 1 136 ? 10.875 -6.393 -2.204 1.00 98.06 136 GLY A C 1
ATOM 1033 O O . GLY A 1 136 ? 11.123 -7.600 -2.211 1.00 98.06 136 GLY A O 1
ATOM 1034 N N . TYR A 1 137 ? 11.803 -5.458 -2.388 1.00 98.06 137 TYR A N 1
ATOM 1035 C CA . TYR A 1 137 ? 13.237 -5.700 -2.511 1.00 98.06 137 TYR A CA 1
ATOM 1036 C C . TYR A 1 137 ? 14.015 -4.401 -2.277 1.00 98.06 137 TYR A C 1
ATOM 1038 O O . TYR A 1 137 ? 13.450 -3.318 -2.372 1.00 98.06 137 TYR A O 1
ATOM 1046 N N . ASP A 1 138 ? 15.308 -4.545 -2.021 1.00 97.88 138 ASP A N 1
ATOM 1047 C CA . ASP A 1 138 ? 16.318 -3.494 -1.883 1.00 97.88 138 ASP A CA 1
ATOM 1048 C C . ASP A 1 138 ? 16.470 -2.661 -3.188 1.00 97.88 138 ASP A C 1
ATOM 1050 O O . ASP A 1 138 ? 16.968 -3.154 -4.212 1.00 97.88 138 ASP A O 1
ATOM 1054 N N . LEU A 1 139 ? 15.957 -1.425 -3.192 1.00 98.62 139 LEU A N 1
ATOM 1055 C CA . LEU A 1 139 ? 15.851 -0.512 -4.339 1.00 98.62 139 LEU A CA 1
ATOM 1056 C C . LEU A 1 139 ? 16.296 0.909 -3.957 1.00 98.62 139 LEU A C 1
ATOM 1058 O O . LEU A 1 139 ? 15.713 1.522 -3.068 1.00 98.62 139 LEU A O 1
ATOM 1062 N N . ASP A 1 140 ? 17.211 1.488 -4.736 1.00 98.31 140 ASP A N 1
ATOM 1063 C CA . ASP A 1 140 ? 17.741 2.838 -4.508 1.00 98.31 140 ASP A CA 1
ATOM 1064 C C . ASP A 1 140 ? 17.152 3.855 -5.516 1.00 98.31 140 ASP A C 1
ATOM 1066 O O . ASP A 1 140 ? 17.592 3.913 -6.672 1.00 98.31 140 ASP A O 1
ATOM 1070 N N . PRO A 1 141 ? 16.149 4.674 -5.133 1.00 98.19 141 PRO A N 1
ATOM 1071 C CA . PRO A 1 141 ? 15.638 5.796 -5.930 1.00 98.19 141 PRO A CA 1
ATOM 1072 C C . PRO A 1 141 ? 16.449 7.096 -5.772 1.00 98.19 141 PRO A C 1
ATOM 1074 O O . PRO A 1 141 ? 16.086 8.108 -6.384 1.00 98.19 141 PRO A O 1
ATOM 1077 N N . SER A 1 142 ? 17.508 7.076 -4.954 1.00 97.75 142 SER A N 1
ATOM 1078 C CA . SER A 1 142 ? 18.328 8.228 -4.570 1.00 97.75 142 SER A CA 1
ATOM 1079 C C . SER A 1 142 ? 19.652 8.336 -5.337 1.00 97.75 142 SER A C 1
ATOM 1081 O O . SER A 1 142 ? 20.167 9.451 -5.479 1.00 97.75 142 SER A O 1
ATOM 1083 N N . ASP A 1 143 ? 20.176 7.234 -5.898 1.00 98.06 143 ASP A N 1
ATOM 1084 C CA . ASP A 1 143 ? 21.310 7.287 -6.828 1.00 98.06 143 ASP A CA 1
ATOM 1085 C C . ASP A 1 143 ? 21.011 8.263 -7.997 1.00 98.06 143 ASP A C 1
ATOM 1087 O O . ASP A 1 143 ? 19.963 8.154 -8.647 1.00 98.06 143 ASP A O 1
ATOM 1091 N N . PRO A 1 144 ? 21.919 9.212 -8.321 1.00 96.88 144 PRO A N 1
ATOM 1092 C CA . PRO A 1 144 ? 21.667 10.258 -9.320 1.00 96.88 144 PRO A CA 1
ATOM 1093 C C . PRO A 1 144 ? 21.425 9.788 -10.763 1.00 96.88 144 PRO A C 1
ATOM 1095 O O . PRO A 1 144 ? 21.066 10.608 -11.611 1.00 96.88 144 PRO A O 1
ATOM 1098 N N . ALA A 1 145 ? 21.664 8.513 -11.076 1.00 97.69 145 ALA A N 1
ATOM 1099 C CA . ALA A 1 145 ? 21.369 7.896 -12.363 1.00 97.69 145 ALA A CA 1
ATOM 1100 C C . ALA A 1 145 ? 20.175 6.925 -12.307 1.00 97.69 145 ALA A C 1
ATOM 1102 O O . ALA A 1 145 ? 19.806 6.390 -13.358 1.00 97.69 145 ALA A O 1
ATOM 1103 N N . SER A 1 146 ? 19.556 6.707 -11.143 1.00 98.50 146 SER A N 1
ATOM 1104 C CA . SER A 1 146 ? 18.402 5.820 -10.943 1.00 98.50 146 SER A CA 1
ATOM 1105 C C . SER A 1 146 ? 17.126 6.322 -11.643 1.00 98.50 146 SER A C 1
ATOM 1107 O O . SER A 1 146 ? 17.146 7.190 -12.518 1.00 98.50 146 SER A O 1
ATOM 1109 N N . GLY A 1 147 ? 15.999 5.680 -11.362 1.00 98.44 147 GLY A N 1
ATOM 1110 C CA . GLY A 1 147 ? 14.663 6.223 -11.603 1.00 98.44 147 GLY A CA 1
ATOM 1111 C C . GLY A 1 147 ? 14.036 6.634 -10.273 1.00 98.44 147 GLY A C 1
ATOM 1112 O O . GLY A 1 147 ? 14.474 6.180 -9.222 1.00 98.44 147 GLY A O 1
ATOM 1113 N N . HIS A 1 148 ? 12.987 7.455 -10.309 1.00 98.50 148 HIS A N 1
ATOM 1114 C CA . HIS A 1 148 ? 12.276 7.883 -9.099 1.00 98.50 148 HIS A CA 1
ATOM 1115 C C . HIS A 1 148 ? 10.898 7.218 -8.961 1.00 98.50 148 HIS A C 1
ATOM 1117 O O . HIS A 1 148 ? 10.398 6.554 -9.883 1.00 98.50 148 HIS A O 1
ATOM 1123 N N . VAL A 1 149 ? 10.288 7.402 -7.789 1.00 98.88 149 VAL A N 1
ATOM 1124 C CA . VAL A 1 149 ? 8.957 6.890 -7.443 1.00 98.88 149 VAL A CA 1
ATOM 1125 C C . VAL A 1 149 ? 7.933 8.016 -7.575 1.00 98.88 149 VAL A C 1
ATOM 1127 O O . VAL A 1 149 ? 8.069 9.066 -6.950 1.00 98.88 149 VAL A O 1
ATOM 1130 N N . TYR A 1 150 ? 6.895 7.793 -8.379 1.00 98.88 150 TYR A N 1
ATOM 1131 C CA . TYR A 1 150 ? 5.840 8.770 -8.659 1.00 98.88 150 TYR A CA 1
ATOM 1132 C C . TYR A 1 150 ? 4.513 8.324 -8.058 1.00 98.88 150 TYR A C 1
ATOM 1134 O O . TYR A 1 150 ? 4.164 7.149 -8.158 1.00 98.88 150 TYR A O 1
ATOM 1142 N N . ALA A 1 151 ? 3.738 9.260 -7.511 1.00 98.75 151 ALA A N 1
ATOM 1143 C CA . ALA A 1 151 ? 2.366 9.025 -7.065 1.00 98.75 151 ALA A CA 1
ATOM 1144 C C . ALA A 1 151 ? 1.374 9.929 -7.808 1.00 98.75 151 ALA A C 1
ATOM 1146 O O . ALA A 1 151 ? 1.603 11.128 -7.975 1.00 98.75 151 ALA A O 1
ATOM 1147 N N . LYS A 1 152 ? 0.236 9.371 -8.232 1.00 98.62 152 LYS A N 1
ATOM 1148 C CA . LYS A 1 152 ? -0.792 10.085 -8.998 1.00 98.62 152 LYS A CA 1
ATOM 1149 C C . LYS A 1 152 ? -2.196 9.663 -8.591 1.00 98.62 152 LYS A C 1
ATOM 1151 O O . LYS A 1 152 ? -2.523 8.479 -8.545 1.00 98.62 152 LYS A O 1
ATOM 1156 N N . VAL A 1 153 ? -3.053 10.653 -8.361 1.00 98.38 153 VAL A N 1
ATOM 1157 C CA . VAL A 1 153 ? -4.471 10.451 -8.045 1.00 98.38 153 VAL A CA 1
ATOM 1158 C C . VAL A 1 153 ? -5.312 10.781 -9.277 1.00 98.38 153 VAL A C 1
ATOM 1160 O O . VAL A 1 153 ? -5.449 11.942 -9.657 1.00 98.38 153 VAL A O 1
ATOM 1163 N N . ASP A 1 154 ? -5.898 9.766 -9.908 1.00 97.25 154 ASP A N 1
ATOM 1164 C CA . ASP A 1 154 ? -6.815 9.945 -11.033 1.00 97.25 154 ASP A CA 1
ATOM 1165 C C . ASP A 1 154 ? -8.266 10.027 -10.534 1.00 97.25 154 ASP A C 1
ATOM 1167 O O . ASP A 1 154 ? -8.985 9.029 -10.417 1.00 97.25 154 ASP A O 1
ATOM 1171 N N . LEU A 1 155 ? -8.688 11.263 -10.257 1.00 95.25 155 LEU A N 1
ATOM 1172 C CA . LEU A 1 155 ? -10.055 11.619 -9.865 1.00 95.25 155 LEU A CA 1
ATOM 1173 C C . LEU A 1 155 ? -11.016 11.815 -11.048 1.00 95.25 155 LEU A C 1
ATOM 1175 O O . LEU A 1 155 ? -12.202 12.055 -10.816 1.00 95.25 155 LEU A O 1
ATOM 1179 N N . LEU A 1 156 ? -10.520 11.745 -12.289 1.00 93.88 156 LEU A N 1
ATOM 1180 C CA . LEU A 1 156 ? -11.332 11.861 -13.505 1.00 93.88 156 LEU A CA 1
ATOM 1181 C C . LEU A 1 156 ? -11.827 10.486 -13.975 1.00 93.88 156 LEU A C 1
ATOM 1183 O O . LEU A 1 156 ? -12.901 10.385 -14.568 1.00 93.88 156 LEU A O 1
ATOM 1187 N N . SER A 1 157 ? -11.075 9.424 -13.674 1.00 92.25 157 SER A N 1
ATOM 1188 C CA . SER A 1 157 ? -11.529 8.042 -13.826 1.00 92.25 157 SER A CA 1
ATOM 1189 C C . SER A 1 157 ? -12.703 7.697 -12.898 1.00 92.25 157 SER A C 1
ATOM 1191 O O . SER A 1 157 ? -12.806 8.173 -11.766 1.00 92.25 157 SER A O 1
ATOM 1193 N N . SER A 1 158 ? -13.601 6.844 -13.400 1.00 92.44 158 SER A N 1
ATOM 1194 C CA . SER A 1 158 ? -14.701 6.249 -12.641 1.00 92.44 158 SER A CA 1
ATOM 1195 C C . SER A 1 158 ? -14.721 4.734 -12.903 1.00 92.44 158 SER A C 1
ATOM 1197 O O . SER A 1 158 ? -15.000 4.337 -14.038 1.00 92.44 158 SER A O 1
ATOM 1199 N N . PRO A 1 159 ? -14.403 3.882 -11.907 1.00 95.81 159 PRO A N 1
ATOM 1200 C CA . PRO A 1 159 ? -14.000 4.245 -10.546 1.00 95.81 159 PRO A CA 1
ATOM 1201 C C . PRO A 1 159 ? -12.671 5.013 -10.487 1.00 95.81 159 PRO A C 1
ATOM 1203 O O . PRO A 1 159 ? -11.853 4.912 -11.400 1.00 95.81 159 PRO A O 1
ATOM 1206 N N . ARG A 1 160 ? -12.466 5.768 -9.400 1.00 97.81 160 ARG A N 1
ATOM 1207 C CA . ARG A 1 160 ? -11.238 6.543 -9.158 1.00 97.81 160 ARG A CA 1
ATOM 1208 C C . ARG A 1 160 ? -10.038 5.630 -8.935 1.00 97.81 160 ARG A C 1
ATOM 1210 O O . ARG A 1 160 ? -10.196 4.504 -8.452 1.00 97.81 160 ARG A O 1
ATOM 1217 N N . ARG A 1 161 ? -8.837 6.132 -9.235 1.00 98.44 161 ARG A N 1
ATOM 1218 C CA . ARG A 1 161 ? -7.591 5.361 -9.113 1.00 98.44 161 ARG A CA 1
ATOM 1219 C C . ARG A 1 161 ? -6.492 6.124 -8.385 1.00 98.44 161 ARG A C 1
ATOM 1221 O O . ARG A 1 161 ? -6.360 7.336 -8.535 1.00 98.44 161 ARG A O 1
ATOM 1228 N N . PHE A 1 162 ? -5.675 5.387 -7.643 1.00 98.75 162 PHE A N 1
ATOM 1229 C CA . PHE A 1 162 ? -4.373 5.826 -7.156 1.00 98.75 162 PHE A CA 1
ATOM 1230 C C . PHE A 1 162 ? -3.312 4.971 -7.839 1.00 98.75 162 PHE A C 1
ATOM 1232 O O . PHE A 1 162 ? -3.407 3.743 -7.821 1.00 98.75 162 PHE A O 1
ATOM 1239 N N . ILE A 1 163 ? -2.352 5.623 -8.485 1.00 98.88 163 ILE A N 1
ATOM 1240 C CA . ILE A 1 163 ? -1.266 4.983 -9.216 1.00 98.88 163 ILE A CA 1
ATOM 1241 C C . ILE A 1 163 ? 0.037 5.357 -8.526 1.00 98.88 163 ILE A C 1
ATOM 1243 O O . ILE A 1 163 ? 0.295 6.543 -8.316 1.00 98.88 163 ILE A O 1
ATOM 1247 N N . VAL A 1 164 ? 0.847 4.356 -8.198 1.00 98.94 164 VAL A N 1
ATOM 1248 C CA . VAL A 1 164 ? 2.216 4.548 -7.713 1.00 98.94 164 VAL A CA 1
ATOM 1249 C C . VAL A 1 164 ? 3.159 3.788 -8.630 1.00 98.94 164 VAL A C 1
ATOM 1251 O O . VAL A 1 164 ? 2.981 2.590 -8.836 1.00 98.94 164 VAL A O 1
ATOM 1254 N N . THR A 1 165 ? 4.135 4.487 -9.202 1.00 98.94 165 THR A N 1
ATOM 1255 C CA . THR A 1 165 ? 5.013 3.979 -10.259 1.00 98.94 165 THR A CA 1
ATOM 1256 C C . THR A 1 165 ? 6.475 4.134 -9.854 1.00 98.94 165 THR A C 1
ATOM 1258 O O . THR A 1 165 ? 6.979 5.253 -9.768 1.00 98.94 165 THR A O 1
ATOM 1261 N N . TRP A 1 166 ? 7.182 3.015 -9.704 1.00 98.88 166 TRP A N 1
ATOM 1262 C CA . TRP A 1 166 ? 8.640 2.970 -9.618 1.00 98.88 166 TRP A CA 1
ATOM 1263 C C . TRP A 1 166 ? 9.167 3.006 -11.056 1.00 98.88 166 TRP A C 1
ATOM 1265 O O . TRP A 1 166 ? 9.043 2.039 -11.809 1.00 98.88 166 TRP A O 1
ATOM 1275 N N . ASN A 1 167 ? 9.659 4.163 -11.505 1.00 98.81 167 ASN A N 1
ATOM 1276 C CA . ASN A 1 167 ? 9.851 4.449 -12.930 1.00 98.81 167 ASN A CA 1
ATOM 1277 C C . ASN A 1 167 ? 11.255 4.065 -13.441 1.00 98.81 167 ASN A C 1
ATOM 1279 O O . ASN A 1 167 ? 11.971 4.899 -13.992 1.00 98.81 167 ASN A O 1
ATOM 1283 N N . GLY A 1 168 ? 11.650 2.799 -13.281 1.00 98.50 168 GLY A N 1
ATOM 1284 C CA . GLY A 1 168 ? 12.991 2.332 -13.662 1.00 98.50 168 GLY A CA 1
ATOM 1285 C C . GLY A 1 168 ? 14.047 2.606 -12.590 1.00 98.50 168 GLY A C 1
ATOM 1286 O O . GLY A 1 168 ? 15.173 2.976 -12.935 1.00 98.50 168 GLY A O 1
ATOM 1287 N N . VAL A 1 169 ? 13.645 2.450 -11.324 1.00 98.81 169 VAL A N 1
ATOM 1288 C CA . VAL A 1 169 ? 14.482 2.529 -10.114 1.00 98.81 169 VAL A CA 1
ATOM 1289 C C . VAL A 1 169 ? 15.518 1.402 -10.148 1.00 98.81 169 VAL A C 1
ATOM 1291 O O . VAL A 1 169 ? 15.196 0.303 -10.602 1.00 98.81 169 VAL A O 1
ATOM 1294 N N . PHE A 1 170 ? 16.751 1.653 -9.717 1.00 98.69 170 PHE A N 1
ATOM 1295 C CA . PHE A 1 170 ? 17.771 0.610 -9.605 1.00 98.69 170 PHE A CA 1
ATOM 1296 C C . PHE A 1 170 ? 17.513 -0.319 -8.415 1.00 98.69 170 PHE A C 1
ATOM 1298 O O . PHE A 1 170 ? 17.100 0.123 -7.347 1.00 98.69 170 PHE A O 1
ATOM 1305 N N . THR A 1 171 ? 17.836 -1.601 -8.573 1.00 98.44 171 THR A N 1
ATOM 1306 C CA . THR A 1 171 ? 18.161 -2.462 -7.425 1.00 98.44 171 THR A CA 1
ATOM 1307 C C . THR A 1 171 ? 19.440 -1.948 -6.755 1.00 98.44 171 THR A C 1
ATOM 1309 O O . THR A 1 171 ? 20.380 -1.570 -7.462 1.00 98.44 171 THR A O 1
ATOM 1312 N N . TYR A 1 172 ? 19.482 -1.904 -5.422 1.00 97.88 172 TYR A N 1
ATOM 1313 C CA . TYR A 1 172 ? 20.588 -1.301 -4.666 1.00 97.88 172 TYR A CA 1
ATOM 1314 C C . TYR A 1 172 ? 21.970 -1.822 -5.097 1.00 97.88 172 TYR A C 1
ATOM 1316 O O . TYR A 1 172 ? 22.148 -3.002 -5.406 1.00 97.88 172 TYR A O 1
ATOM 1324 N N . ALA A 1 173 ? 22.955 -0.918 -5.150 1.00 96.81 173 ALA A N 1
ATOM 1325 C CA . ALA A 1 173 ? 24.322 -1.166 -5.626 1.00 96.81 173 ALA A CA 1
ATOM 1326 C C . ALA A 1 173 ? 24.449 -1.761 -7.055 1.00 96.81 173 ALA A C 1
ATOM 1328 O O . ALA A 1 173 ? 25.514 -2.267 -7.424 1.00 96.81 173 ALA A O 1
ATOM 1329 N N . THR A 1 174 ? 23.403 -1.671 -7.887 1.00 97.81 174 THR A N 1
ATOM 1330 C CA . THR A 1 174 ? 23.420 -2.073 -9.307 1.00 97.81 174 THR A CA 1
ATOM 1331 C C . THR A 1 174 ? 23.115 -0.892 -10.243 1.00 97.81 174 THR A C 1
ATOM 1333 O O . THR A 1 174 ? 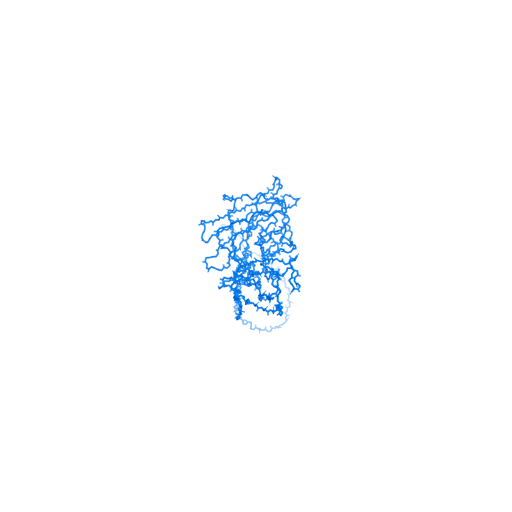23.032 0.2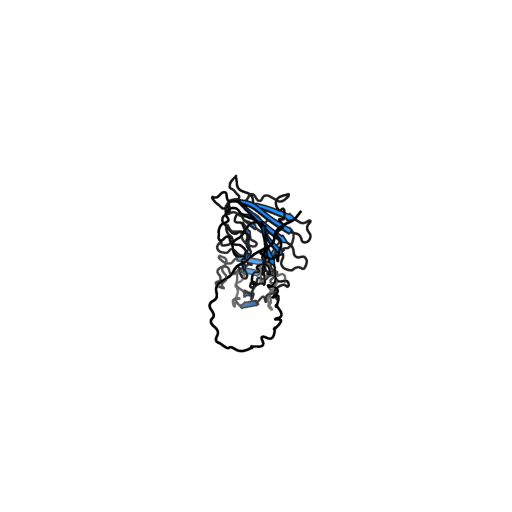57 -9.823 1.00 97.81 174 THR A O 1
ATOM 1336 N N . THR A 1 175 ? 22.930 -1.175 -11.537 1.00 98.06 175 THR A N 1
ATOM 1337 C CA . THR A 1 175 ? 22.252 -0.260 -12.482 1.00 98.06 175 THR A CA 1
ATOM 1338 C C . THR A 1 175 ? 21.037 -0.931 -13.138 1.00 98.06 175 THR A C 1
ATOM 1340 O O . THR A 1 175 ? 20.557 -0.520 -14.198 1.00 98.06 175 THR A O 1
ATOM 1343 N N . ASP A 1 176 ? 20.539 -1.996 -12.508 1.00 98.44 176 ASP A N 1
ATOM 1344 C CA . ASP A 1 176 ? 19.480 -2.850 -13.022 1.00 98.44 176 ASP A CA 1
ATOM 1345 C C . ASP A 1 176 ? 18.115 -2.222 -12.732 1.00 98.44 176 ASP A C 1
ATOM 1347 O O . ASP A 1 176 ? 17.632 -2.197 -11.599 1.00 98.44 176 ASP A O 1
ATOM 1351 N N . ARG A 1 177 ? 17.511 -1.646 -13.778 1.00 98.62 177 ARG A N 1
ATOM 1352 C CA . ARG A 1 177 ? 16.268 -0.877 -13.675 1.00 98.62 177 ARG A CA 1
ATOM 1353 C C . ARG A 1 177 ? 15.049 -1.773 -13.554 1.00 98.62 177 ARG A C 1
ATOM 1355 O O . ARG A 1 177 ? 14.768 -2.563 -14.459 1.00 98.62 177 ARG A O 1
ATOM 1362 N N . GLN A 1 178 ? 14.264 -1.524 -12.516 1.00 98.75 178 GLN A N 1
ATOM 1363 C CA . GLN A 1 178 ? 12.964 -2.129 -12.270 1.00 98.75 178 GLN A CA 1
ATOM 1364 C C . GLN A 1 178 ? 11.870 -1.090 -12.542 1.00 98.75 178 GLN A C 1
ATOM 1366 O O . GLN A 1 178 ? 11.818 -0.035 -11.904 1.00 98.75 178 GLN A O 1
ATOM 1371 N N . LYS A 1 179 ? 11.004 -1.354 -13.530 1.00 98.81 179 LYS A N 1
ATOM 1372 C CA . LYS A 1 179 ? 9.869 -0.485 -13.863 1.00 98.81 179 LYS A CA 1
ATOM 1373 C C . LYS A 1 179 ? 8.540 -1.200 -13.660 1.00 98.81 179 LYS A C 1
ATOM 1375 O O . LYS A 1 179 ? 8.126 -2.017 -14.487 1.00 98.81 179 LYS A O 1
ATOM 1380 N N . PHE A 1 180 ? 7.859 -0.841 -12.578 1.00 98.94 180 PHE A N 1
ATOM 1381 C CA . PHE A 1 180 ? 6.600 -1.443 -12.153 1.00 98.94 180 PHE A CA 1
ATOM 1382 C C . PHE A 1 180 ? 5.681 -0.419 -11.474 1.00 98.94 180 PHE A C 1
ATOM 1384 O O . PHE A 1 180 ? 6.099 0.684 -11.116 1.00 98.94 180 PHE A O 1
ATOM 1391 N N . GLU A 1 181 ? 4.409 -0.775 -11.324 1.00 98.88 181 GLU A N 1
ATOM 1392 C CA . GLU A 1 181 ? 3.394 0.084 -10.719 1.00 98.88 181 GLU A CA 1
ATOM 1393 C C . GLU A 1 181 ? 2.354 -0.689 -9.906 1.00 98.88 181 GLU A C 1
ATOM 1395 O O . GLU A 1 181 ? 2.083 -1.866 -10.157 1.00 98.88 181 GLU A O 1
ATOM 1400 N N . ILE A 1 182 ? 1.734 0.028 -8.969 1.00 98.94 182 ILE A N 1
ATOM 1401 C CA . ILE A 1 182 ? 0.515 -0.358 -8.261 1.00 98.94 182 ILE A CA 1
ATOM 1402 C C . ILE A 1 182 ? -0.603 0.553 -8.751 1.00 98.94 182 ILE A C 1
ATOM 1404 O O . ILE A 1 182 ? -0.474 1.775 -8.701 1.00 98.94 182 ILE A O 1
ATOM 1408 N N . VAL A 1 183 ? -1.727 -0.032 -9.156 1.00 98.75 183 VAL A N 1
ATOM 1409 C CA . VAL A 1 183 ? -2.968 0.691 -9.446 1.00 98.75 183 VAL A CA 1
ATOM 1410 C C . VAL A 1 183 ? -4.037 0.232 -8.457 1.00 98.75 183 VAL A C 1
ATOM 1412 O O . VAL A 1 183 ? -4.641 -0.831 -8.620 1.00 98.75 183 VAL A O 1
ATOM 1415 N N . LEU A 1 184 ? -4.284 1.047 -7.429 1.00 98.69 184 LEU A N 1
ATOM 1416 C CA . LEU A 1 184 ? -5.420 0.875 -6.526 1.00 98.69 184 LEU A CA 1
ATOM 1417 C C . LEU A 1 184 ? -6.654 1.499 -7.177 1.00 98.69 184 LEU A C 1
ATOM 1419 O O . LEU A 1 184 ? -6.654 2.681 -7.519 1.00 98.69 184 LEU A O 1
ATOM 1423 N N . THR A 1 185 ? -7.713 0.717 -7.346 1.00 97.62 185 THR A N 1
ATOM 1424 C CA . THR A 1 185 ? -8.973 1.155 -7.958 1.00 97.62 185 THR A CA 1
ATOM 1425 C C . THR A 1 185 ? -10.088 1.115 -6.921 1.00 97.62 185 THR A C 1
ATOM 1427 O O . THR A 1 185 ? -10.311 0.084 -6.285 1.00 97.62 185 THR A O 1
ATOM 1430 N N . GLN A 1 186 ? -10.799 2.230 -6.759 1.00 95.69 186 GLN A N 1
ATOM 1431 C CA . GLN A 1 186 ? -11.969 2.323 -5.888 1.00 95.69 186 GLN A CA 1
ATOM 1432 C C . GLN A 1 186 ? -13.034 1.282 -6.283 1.00 95.69 186 GLN A C 1
ATOM 1434 O O . GLN A 1 186 ? -13.319 1.118 -7.468 1.00 95.69 186 GLN A O 1
ATOM 1439 N N . ASP A 1 187 ? -13.686 0.642 -5.309 1.00 94.00 187 ASP A N 1
ATOM 1440 C CA . ASP A 1 187 ? -14.985 0.007 -5.554 1.00 94.00 187 ASP A CA 1
ATOM 1441 C C . ASP A 1 187 ? -16.139 0.989 -5.277 1.00 94.00 187 ASP A C 1
ATOM 1443 O O . ASP A 1 187 ? -16.117 1.758 -4.312 1.00 94.00 187 ASP A O 1
ATOM 1447 N N . LEU A 1 188 ? -17.158 0.964 -6.139 1.00 91.56 188 LEU A N 1
ATOM 1448 C CA . LEU A 1 188 ? -18.328 1.846 -6.060 1.00 91.56 188 LEU A CA 1
ATOM 1449 C C . LEU A 1 188 ? -19.529 1.200 -5.348 1.00 91.56 188 LEU A C 1
ATOM 1451 O O . LEU A 1 188 ? -20.520 1.883 -5.099 1.00 91.56 188 LEU A O 1
ATOM 1455 N N . THR A 1 189 ? -19.451 -0.089 -5.003 1.00 88.75 189 THR A N 1
ATOM 1456 C CA . THR A 1 189 ? -20.489 -0.817 -4.252 1.00 88.75 189 THR A CA 1
ATOM 1457 C C . THR A 1 189 ? -20.227 -0.869 -2.740 1.00 88.75 189 THR A C 1
ATOM 1459 O O . THR A 1 189 ? -21.114 -1.237 -1.971 1.00 88.75 189 THR A O 1
ATOM 1462 N N . GLY A 1 190 ? -19.042 -0.435 -2.293 1.00 84.06 190 GLY A N 1
ATOM 1463 C CA . GLY A 1 190 ? -18.620 -0.424 -0.889 1.00 84.06 190 GLY A CA 1
ATOM 1464 C C . GLY A 1 190 ? -17.897 -1.701 -0.443 1.00 84.06 190 GLY A C 1
ATOM 1465 O O . GLY A 1 190 ? -17.690 -1.894 0.762 1.00 84.06 190 GLY A O 1
ATOM 1466 N N . LEU A 1 191 ? -17.519 -2.560 -1.389 1.00 89.88 191 LEU A N 1
ATOM 1467 C CA . LEU A 1 191 ? -16.638 -3.708 -1.192 1.00 89.88 191 LEU A CA 1
ATOM 1468 C C . LEU A 1 191 ? -15.168 -3.265 -1.141 1.00 89.88 191 LEU A C 1
ATOM 1470 O O . LEU A 1 191 ? -14.847 -2.075 -1.171 1.00 89.88 191 LEU A O 1
ATOM 1474 N N . ASP A 1 192 ? -14.279 -4.239 -1.002 1.00 93.56 192 ASP A N 1
ATOM 1475 C CA . ASP A 1 192 ? -12.838 -4.060 -1.121 1.00 93.56 192 ASP A CA 1
ATOM 1476 C C . ASP A 1 192 ? -12.455 -3.648 -2.555 1.00 93.56 192 ASP A C 1
ATOM 1478 O O . ASP A 1 192 ? -13.075 -4.063 -3.537 1.00 93.56 192 ASP A O 1
ATOM 1482 N N . GLY A 1 193 ? -11.452 -2.781 -2.671 1.00 94.62 193 GLY A N 1
ATOM 1483 C CA . GLY A 1 193 ? -11.023 -2.199 -3.936 1.00 94.62 193 GLY A CA 1
ATOM 1484 C C . GLY A 1 193 ? -10.156 -3.142 -4.770 1.00 94.62 193 GLY A C 1
ATOM 1485 O O . GLY A 1 193 ? -9.566 -4.107 -4.281 1.00 94.62 193 GLY A O 1
ATOM 1486 N N . GLY A 1 194 ? -10.059 -2.842 -6.065 1.00 95.38 194 GLY A N 1
ATOM 1487 C CA . GLY A 1 194 ? -9.204 -3.591 -6.983 1.00 95.38 194 GLY A CA 1
ATOM 1488 C C . GLY A 1 194 ? -7.734 -3.222 -6.803 1.00 95.38 194 GLY A C 1
ATOM 1489 O O . GLY A 1 194 ? -7.397 -2.040 -6.824 1.00 95.38 194 GLY A O 1
ATOM 1490 N N . ILE A 1 195 ? -6.866 -4.227 -6.688 1.00 98.62 195 ILE A N 1
ATOM 1491 C CA . ILE A 1 195 ? -5.408 -4.067 -6.626 1.00 98.62 195 ILE A CA 1
ATOM 1492 C C . ILE A 1 195 ? -4.819 -4.689 -7.894 1.00 98.62 195 ILE A C 1
ATOM 1494 O O . ILE A 1 195 ? -5.097 -5.847 -8.215 1.00 98.62 195 ILE A O 1
ATOM 1498 N N . LEU A 1 196 ? -4.021 -3.922 -8.629 1.00 98.44 196 LEU A N 1
ATOM 1499 C CA . LEU A 1 196 ? -3.345 -4.370 -9.844 1.00 98.44 196 LEU A CA 1
ATOM 1500 C C . LEU A 1 196 ? -1.864 -4.006 -9.768 1.00 98.44 196 LEU A C 1
ATOM 1502 O O . LEU A 1 196 ? -1.533 -2.837 -9.585 1.00 98.44 196 LEU A O 1
ATOM 1506 N N . PHE A 1 197 ? -0.995 -4.996 -9.952 1.00 98.62 197 PHE A N 1
ATOM 1507 C CA . PHE A 1 197 ? 0.432 -4.806 -10.192 1.00 98.62 197 PHE A CA 1
ATOM 1508 C C . PHE A 1 197 ? 0.700 -4.931 -11.689 1.00 98.62 197 PHE A C 1
ATOM 1510 O O . PHE A 1 197 ? 0.181 -5.854 -12.327 1.00 98.62 197 PHE A O 1
ATOM 1517 N N . GLN A 1 198 ? 1.515 -4.040 -12.252 1.00 98.44 198 GLN A N 1
ATOM 1518 C CA . GLN A 1 198 ? 2.000 -4.172 -13.629 1.00 98.44 198 GLN A CA 1
ATOM 1519 C C . GLN A 1 198 ? 3.509 -3.968 -13.694 1.00 98.44 198 GLN A C 1
ATOM 1521 O O . GLN A 1 198 ? 4.052 -3.100 -13.017 1.00 98.44 198 GLN A O 1
ATOM 1526 N N . TYR A 1 199 ? 4.175 -4.749 -14.541 1.00 98.50 199 TYR A N 1
ATOM 1527 C CA . TYR A 1 199 ? 5.625 -4.745 -14.715 1.00 98.50 199 TYR A CA 1
ATOM 1528 C C . TYR A 1 199 ? 5.920 -4.442 -16.186 1.00 98.50 199 TYR A C 1
ATOM 1530 O O . TYR A 1 199 ? 5.614 -5.252 -17.062 1.00 98.50 199 TYR A O 1
ATOM 1538 N N . ALA A 1 200 ? 6.453 -3.255 -16.478 1.00 98.44 200 ALA A N 1
ATOM 1539 C CA . ALA A 1 200 ? 6.728 -2.838 -17.853 1.00 98.44 200 ALA A CA 1
ATOM 1540 C C . ALA A 1 200 ? 8.033 -3.434 -18.378 1.00 98.44 200 ALA A C 1
ATOM 1542 O O . ALA A 1 200 ? 8.062 -3.962 -19.487 1.00 98.44 200 ALA A O 1
ATOM 1543 N N . SER A 1 201 ? 9.094 -3.325 -17.578 1.00 98.38 201 SER A N 1
ATOM 1544 C CA . SER A 1 201 ? 10.440 -3.788 -17.910 1.00 98.38 201 SER A CA 1
ATOM 1545 C C . SER A 1 201 ? 11.240 -4.025 -16.630 1.00 98.38 201 SER A C 1
ATOM 1547 O O . SER A 1 201 ? 11.332 -3.110 -15.805 1.00 98.38 201 SER A O 1
ATOM 1549 N N . LEU A 1 202 ? 11.825 -5.209 -16.476 1.00 98.31 202 LEU A N 1
ATOM 1550 C CA . LEU A 1 202 ? 12.650 -5.590 -15.329 1.00 98.31 202 LEU A CA 1
ATOM 1551 C C . LEU A 1 202 ? 14.035 -6.031 -15.814 1.00 98.31 202 LEU A C 1
ATOM 1553 O O . LEU A 1 202 ? 14.177 -7.045 -16.497 1.00 98.31 202 LEU A O 1
ATOM 1557 N N . THR A 1 203 ? 15.066 -5.268 -15.462 1.00 98.38 203 THR A N 1
ATOM 1558 C CA . THR A 1 203 ? 16.456 -5.595 -15.813 1.00 98.38 203 THR A CA 1
ATOM 1559 C C . THR A 1 203 ? 17.016 -6.518 -14.738 1.00 98.38 203 THR A C 1
ATOM 1561 O O . THR A 1 203 ? 16.949 -6.157 -13.570 1.00 98.38 203 THR A O 1
ATOM 1564 N N . ASN A 1 204 ? 17.514 -7.703 -15.113 1.00 96.88 204 ASN A N 1
ATOM 1565 C CA . ASN A 1 204 ? 18.117 -8.702 -14.210 1.00 96.88 204 ASN A CA 1
ATOM 1566 C C . ASN A 1 204 ? 17.471 -8.779 -12.801 1.00 96.88 204 ASN A C 1
ATOM 1568 O O . ASN A 1 204 ? 18.194 -8.683 -11.808 1.00 96.88 204 ASN A O 1
ATOM 1572 N N . PRO A 1 205 ? 16.130 -8.894 -12.679 1.00 95.44 205 PRO A N 1
ATOM 1573 C CA . PRO A 1 205 ? 15.476 -8.792 -11.381 1.00 95.44 205 PRO A CA 1
ATOM 1574 C C . PRO A 1 205 ? 15.988 -9.877 -10.419 1.00 95.44 205 PRO A C 1
ATOM 1576 O O . PRO A 1 205 ? 16.292 -10.991 -10.865 1.00 95.44 205 PRO A O 1
ATOM 1579 N N . PRO A 1 206 ? 16.062 -9.583 -9.106 1.00 92.00 206 PRO A N 1
ATOM 1580 C CA . PRO A 1 206 ? 16.404 -10.572 -8.091 1.00 92.00 206 PRO A CA 1
ATOM 1581 C C . PRO A 1 206 ? 15.471 -11.794 -8.173 1.00 92.00 206 PRO A C 1
ATOM 1583 O O . PRO A 1 206 ? 14.342 -11.682 -8.661 1.00 92.00 206 PRO A O 1
ATOM 1586 N N . PRO A 1 207 ? 15.920 -12.972 -7.705 1.00 87.56 207 PRO A N 1
ATOM 1587 C CA . PRO A 1 207 ? 15.155 -14.209 -7.850 1.00 87.56 207 PRO A CA 1
ATOM 1588 C C . PRO A 1 207 ? 13.860 -14.206 -7.027 1.00 87.56 207 PRO A C 1
ATOM 1590 O O . PRO A 1 207 ? 12.835 -14.680 -7.514 1.00 87.56 207 PRO A O 1
ATOM 1593 N N . ASP A 1 208 ? 13.903 -13.639 -5.816 1.00 90.19 208 ASP A N 1
ATOM 1594 C CA . ASP A 1 208 ? 12.865 -13.793 -4.791 1.00 90.19 208 ASP A CA 1
ATOM 1595 C C . ASP A 1 208 ? 12.372 -12.451 -4.182 1.00 90.19 208 ASP A C 1
ATOM 1597 O O . ASP A 1 208 ? 12.356 -12.309 -2.957 1.00 90.19 208 ASP A O 1
ATOM 1601 N N . PRO A 1 209 ? 11.972 -11.433 -4.978 1.00 96.06 209 PRO A N 1
ATOM 1602 C CA . PRO A 1 209 ? 11.324 -10.237 -4.443 1.00 96.06 209 PRO A CA 1
ATOM 1603 C C . PRO A 1 209 ? 9.947 -10.587 -3.865 1.00 96.06 209 PRO A C 1
ATOM 1605 O O . PRO A 1 209 ? 9.204 -11.397 -4.427 1.00 96.06 209 PRO A O 1
ATOM 1608 N N . LEU A 1 210 ? 9.575 -9.949 -2.756 1.00 97.19 210 LEU A N 1
ATOM 1609 C CA . LEU A 1 210 ? 8.283 -10.167 -2.111 1.00 97.19 210 LEU A CA 1
ATOM 1610 C C . LEU A 1 210 ? 7.170 -9.556 -2.975 1.00 97.19 210 LEU A C 1
ATOM 1612 O O . LEU A 1 210 ? 7.067 -8.336 -3.101 1.00 97.19 210 LEU A O 1
ATOM 1616 N N . ILE A 1 211 ? 6.322 -10.408 -3.558 1.00 98.00 211 ILE A N 1
ATOM 1617 C CA . ILE A 1 211 ? 5.145 -9.985 -4.328 1.00 98.00 211 ILE A CA 1
ATOM 1618 C C . ILE A 1 211 ? 3.885 -10.455 -3.605 1.00 98.00 211 ILE A C 1
ATOM 1620 O O . ILE A 1 211 ? 3.606 -11.655 -3.548 1.00 98.00 211 ILE A O 1
ATOM 1624 N N . GLY A 1 212 ? 3.094 -9.534 -3.062 1.00 98.06 212 GLY A N 1
ATOM 1625 C CA . GLY A 1 212 ? 1.893 -9.894 -2.316 1.00 98.06 212 GLY A CA 1
ATOM 1626 C C . GLY A 1 212 ? 1.191 -8.746 -1.604 1.00 98.06 212 GLY A C 1
ATOM 1627 O O . GLY A 1 212 ? 1.466 -7.564 -1.821 1.00 98.06 212 GLY A O 1
ATOM 1628 N N . ILE A 1 213 ? 0.253 -9.146 -0.754 1.00 98.38 213 ILE A N 1
ATOM 1629 C CA . ILE A 1 213 ? -0.560 -8.292 0.107 1.00 98.38 213 ILE A CA 1
ATOM 1630 C C . ILE A 1 213 ? -0.673 -8.931 1.498 1.00 98.38 213 ILE A C 1
ATOM 1632 O O . ILE A 1 213 ? -0.762 -10.157 1.597 1.00 98.38 213 ILE A O 1
ATOM 1636 N N . ASP A 1 214 ? -0.695 -8.114 2.551 1.00 97.12 214 ASP A N 1
ATOM 1637 C CA . ASP A 1 214 ? -0.891 -8.545 3.943 1.00 97.12 214 ASP A CA 1
ATOM 1638 C C . ASP A 1 214 ? -1.885 -7.615 4.659 1.00 97.12 214 ASP A C 1
ATOM 1640 O O . ASP A 1 214 ? -1.935 -6.409 4.406 1.00 97.12 214 ASP A O 1
ATOM 1644 N N . SER A 1 215 ? -2.735 -8.190 5.506 1.00 94.88 215 SER A N 1
ATOM 1645 C CA . SER A 1 215 ? -3.792 -7.486 6.242 1.00 94.88 215 SER A CA 1
ATOM 1646 C C . SER A 1 215 ? -3.273 -6.758 7.484 1.00 94.88 215 SER A C 1
ATOM 1648 O O . SER A 1 215 ? -2.256 -7.141 8.045 1.00 94.88 215 SER A O 1
ATOM 1650 N N . LEU A 1 216 ? -4.043 -5.808 8.019 1.00 91.94 216 LEU A N 1
ATOM 1651 C CA . LEU A 1 216 ? -3.822 -5.306 9.382 1.00 91.94 216 LEU A CA 1
ATOM 1652 C C . LEU A 1 216 ? -3.850 -6.465 10.403 1.00 91.94 216 LEU A C 1
ATOM 1654 O O . LEU A 1 216 ? -4.810 -7.239 10.444 1.00 91.94 216 LEU A O 1
ATOM 1658 N N . GLY A 1 217 ? -2.800 -6.580 11.214 1.00 87.94 217 GLY A N 1
ATOM 1659 C CA . GLY A 1 217 ? -2.536 -7.682 12.140 1.00 87.94 217 GLY A CA 1
ATOM 1660 C C . GLY A 1 217 ? -2.075 -8.996 11.494 1.00 87.94 217 GLY A C 1
ATOM 1661 O O . GLY A 1 217 ? -2.139 -10.026 12.164 1.00 87.94 217 GLY A O 1
ATOM 1662 N N . SER A 1 218 ? -1.701 -9.000 10.207 1.00 88.88 218 SER A N 1
ATOM 1663 C CA . SER A 1 218 ? -1.251 -10.172 9.421 1.00 88.88 218 SER A CA 1
ATOM 1664 C C . SER A 1 218 ? -2.148 -11.419 9.528 1.00 88.88 218 SER A C 1
ATOM 1666 O O . SER A 1 218 ? -1.709 -12.561 9.393 1.00 88.88 218 SER A O 1
ATOM 1668 N N . THR A 1 219 ? -3.445 -11.197 9.763 1.00 84.38 219 THR A N 1
ATOM 1669 C CA . THR A 1 219 ? -4.490 -12.232 9.874 1.00 84.38 219 THR A CA 1
ATOM 1670 C C . THR A 1 219 ? -4.790 -12.948 8.550 1.00 84.38 219 THR A C 1
ATOM 1672 O O . THR A 1 219 ? -5.226 -14.102 8.538 1.00 84.38 219 THR A O 1
ATOM 1675 N N . SER A 1 220 ? -4.542 -12.265 7.433 1.00 89.06 220 SER A N 1
ATOM 1676 C CA . SER A 1 220 ? -4.641 -12.757 6.062 1.00 89.06 220 SER A CA 1
ATOM 1677 C C . SER A 1 220 ? -3.494 -12.188 5.229 1.00 89.06 220 SER A C 1
ATOM 1679 O O . SER A 1 220 ? -3.195 -11.000 5.326 1.00 89.06 220 SER A O 1
ATOM 1681 N N . ASN A 1 221 ? -2.904 -13.012 4.369 1.00 93.81 221 ASN A N 1
ATOM 1682 C CA . ASN A 1 221 ? -2.005 -12.570 3.309 1.00 93.81 221 ASN A CA 1
ATOM 1683 C C . ASN A 1 221 ? -2.146 -13.448 2.075 1.00 93.81 221 ASN A C 1
ATOM 1685 O O . ASN A 1 221 ? -2.533 -14.618 2.150 1.00 93.81 221 ASN A O 1
ATOM 1689 N N . LEU A 1 222 ? -1.770 -12.875 0.935 1.00 95.94 222 LEU A N 1
ATOM 1690 C CA . LEU A 1 222 ? -1.687 -13.593 -0.322 1.00 95.94 222 LEU A CA 1
ATOM 1691 C C . LEU A 1 222 ? -0.451 -13.161 -1.111 1.00 95.94 222 LEU A C 1
ATOM 1693 O O . LEU A 1 222 ? -0.270 -11.984 -1.417 1.00 95.94 222 LEU A O 1
ATOM 1697 N N . TYR A 1 223 ? 0.355 -14.144 -1.505 1.00 96.00 223 TYR A N 1
ATOM 1698 C CA . TYR A 1 223 ? 1.580 -13.946 -2.277 1.00 96.00 223 TYR A CA 1
ATOM 1699 C C . TYR A 1 223 ? 1.439 -14.485 -3.706 1.00 96.00 223 TYR A C 1
ATOM 1701 O O . TYR A 1 223 ? 0.787 -15.509 -3.947 1.00 96.00 223 TYR A O 1
ATOM 1709 N N . TYR A 1 224 ? 2.069 -13.797 -4.656 1.00 94.88 224 TYR A N 1
ATOM 1710 C CA . TYR A 1 224 ? 2.244 -14.233 -6.041 1.00 94.88 224 TYR A CA 1
ATOM 1711 C C . TYR A 1 224 ? 3.691 -14.739 -6.221 1.00 94.88 224 TYR A C 1
ATOM 1713 O O . TYR A 1 224 ? 4.623 -14.055 -5.801 1.00 94.88 224 TYR A O 1
ATOM 1721 N N . PRO A 1 225 ? 3.919 -15.929 -6.803 1.00 92.19 225 PRO A N 1
ATOM 1722 C CA . PRO A 1 225 ? 5.250 -16.528 -6.853 1.00 92.19 225 PRO A CA 1
ATOM 1723 C C . PRO A 1 225 ? 6.135 -15.932 -7.967 1.00 92.19 225 PRO A C 1
ATOM 1725 O O . PRO A 1 225 ? 5.641 -15.675 -9.069 1.00 92.19 225 PRO A O 1
ATOM 1728 N N . PRO A 1 226 ? 7.457 -15.797 -7.748 1.00 88.75 226 PRO A N 1
ATOM 1729 C CA . PRO A 1 226 ? 8.406 -15.539 -8.829 1.00 88.75 226 PRO A CA 1
ATOM 1730 C C . PRO A 1 226 ? 8.451 -16.711 -9.842 1.00 88.75 226 PRO A C 1
ATOM 1732 O O . PRO A 1 226 ? 8.023 -17.827 -9.528 1.00 88.75 226 PRO A O 1
ATOM 1735 N N . PRO A 1 227 ? 8.981 -16.502 -11.065 1.00 89.81 227 PRO A N 1
ATOM 1736 C CA . PRO A 1 227 ? 9.617 -15.279 -11.549 1.00 89.81 227 PRO A CA 1
ATOM 1737 C C . PRO A 1 227 ? 8.632 -14.238 -12.105 1.00 89.81 227 PRO A C 1
ATOM 1739 O O . PRO A 1 227 ? 7.660 -14.543 -12.809 1.00 89.81 227 PRO A O 1
ATOM 1742 N N . LEU A 1 228 ? 8.959 -12.971 -11.849 1.00 92.81 228 LEU A N 1
ATOM 1743 C CA . LEU A 1 228 ? 8.405 -11.830 -12.573 1.00 92.81 228 LEU A CA 1
ATOM 1744 C C . LEU A 1 228 ? 8.937 -11.777 -14.018 1.00 92.81 228 LEU A C 1
ATOM 1746 O O . LEU A 1 228 ? 9.748 -12.598 -14.444 1.00 92.81 228 LEU A O 1
ATOM 1750 N N . GLY A 1 229 ? 8.446 -10.822 -14.804 1.00 91.94 229 GLY A N 1
ATOM 1751 C CA . GLY A 1 229 ? 8.969 -10.532 -16.137 1.00 91.94 229 GLY A CA 1
ATOM 1752 C C . GLY A 1 229 ? 8.157 -9.455 -16.845 1.00 91.94 229 GLY A C 1
ATOM 1753 O O . GLY A 1 229 ? 7.073 -9.095 -16.389 1.00 91.94 229 GLY A O 1
ATOM 1754 N N . ASP A 1 230 ? 8.688 -8.964 -17.958 1.00 95.88 230 ASP A N 1
ATOM 1755 C CA . ASP A 1 230 ? 8.127 -7.850 -18.725 1.00 95.88 230 ASP A CA 1
ATOM 1756 C C . ASP A 1 230 ? 6.697 -8.109 -19.222 1.00 95.88 230 ASP A C 1
ATOM 1758 O O . ASP A 1 230 ? 6.313 -9.238 -19.545 1.00 95.88 230 ASP A O 1
ATOM 1762 N N . LEU A 1 231 ? 5.918 -7.027 -19.324 1.00 95.88 231 LEU A N 1
ATOM 1763 C CA . LEU A 1 231 ? 4.523 -7.010 -19.786 1.00 95.88 231 LEU A CA 1
ATOM 1764 C C . LEU A 1 231 ? 3.592 -7.941 -18.976 1.00 95.88 231 LEU A C 1
ATOM 1766 O O . LEU A 1 231 ? 2.556 -8.408 -19.462 1.00 95.88 231 LEU A O 1
ATOM 1770 N N . LEU A 1 232 ? 3.955 -8.209 -17.719 1.00 95.50 232 LEU A N 1
ATOM 1771 C CA . LEU A 1 232 ? 3.147 -8.945 -16.752 1.00 95.50 232 LEU A CA 1
ATOM 1772 C C . LEU A 1 232 ? 2.155 -8.002 -16.065 1.00 95.50 232 LEU A C 1
ATOM 1774 O O . LEU A 1 232 ? 2.517 -6.914 -15.618 1.00 95.50 232 LEU A O 1
ATOM 1778 N N . ALA A 1 233 ? 0.918 -8.467 -15.914 1.00 96.94 233 ALA A N 1
ATOM 1779 C CA . ALA A 1 233 ? -0.048 -7.911 -14.980 1.00 96.94 233 ALA A CA 1
ATOM 1780 C C . ALA A 1 233 ? -0.472 -8.997 -13.986 1.00 96.94 233 ALA A C 1
ATOM 1782 O O . ALA A 1 233 ? -0.755 -10.124 -14.394 1.00 96.94 233 ALA A O 1
ATOM 1783 N N . VAL A 1 234 ? -0.537 -8.648 -12.701 1.00 96.50 234 VAL A N 1
ATOM 1784 C CA . VAL A 1 234 ? -1.061 -9.500 -11.625 1.00 96.50 234 VAL A CA 1
ATOM 1785 C C . VAL A 1 234 ? -2.151 -8.718 -10.907 1.00 96.50 234 VAL A C 1
ATOM 1787 O O . VAL A 1 234 ? -1.893 -7.679 -10.302 1.00 96.50 234 VAL A O 1
ATOM 1790 N N . LYS A 1 235 ? -3.392 -9.195 -10.991 1.00 95.94 235 LYS A N 1
ATOM 1791 C CA . LYS A 1 235 ? -4.537 -8.578 -10.323 1.00 95.94 235 LYS A CA 1
ATOM 1792 C C . LYS A 1 235 ? -4.888 -9.366 -9.075 1.00 95.94 235 LYS A C 1
ATOM 1794 O O . LYS A 1 235 ? -5.263 -10.532 -9.179 1.00 95.94 235 LYS A O 1
ATOM 1799 N N . PHE A 1 236 ? -4.859 -8.704 -7.926 1.00 96.19 236 PHE A N 1
ATOM 1800 C CA . PHE A 1 236 ? -5.433 -9.225 -6.694 1.00 96.19 236 PHE A CA 1
ATOM 1801 C C . PHE A 1 236 ? -6.931 -8.889 -6.683 1.00 96.19 236 PHE A C 1
ATOM 1803 O O . PHE A 1 236 ? -7.355 -7.745 -6.880 1.00 96.19 236 PHE A O 1
ATOM 1810 N N . VAL A 1 237 ? -7.743 -9.932 -6.549 1.00 91.31 237 VAL A N 1
ATOM 1811 C CA . VAL A 1 237 ? -9.197 -9.916 -6.681 1.00 91.31 237 VAL A CA 1
ATOM 1812 C C . VAL A 1 237 ? -9.794 -10.170 -5.295 1.00 91.31 237 VAL A C 1
ATOM 1814 O O . VAL A 1 237 ? -9.637 -11.283 -4.783 1.00 91.31 237 VAL A O 1
ATOM 1817 N N . PRO A 1 238 ? -10.457 -9.174 -4.678 1.00 90.50 238 PRO A N 1
ATOM 1818 C CA . PRO A 1 238 ? -11.131 -9.360 -3.397 1.00 90.50 238 PRO A CA 1
ATOM 1819 C C . PRO A 1 238 ? -12.306 -10.343 -3.513 1.00 90.50 238 PRO A C 1
ATOM 1821 O O . PRO A 1 238 ? -12.811 -10.578 -4.620 1.00 90.50 238 PRO A O 1
ATOM 1824 N N . PRO A 1 239 ? -12.798 -10.890 -2.388 1.00 84.06 239 PRO A N 1
ATOM 1825 C CA . PRO A 1 239 ? -14.012 -11.692 -2.397 1.00 84.06 239 PRO A CA 1
ATOM 1826 C C . PRO A 1 239 ? -15.198 -10.845 -2.897 1.00 84.06 239 PRO A C 1
ATOM 1828 O O . PRO A 1 239 ? -15.432 -9.727 -2.441 1.00 84.06 239 PRO A O 1
ATOM 1831 N N . GLY A 1 240 ? -15.964 -11.382 -3.856 1.00 74.12 240 GLY A N 1
ATOM 1832 C CA . GLY A 1 240 ? -17.072 -10.672 -4.529 1.00 74.12 240 GLY A CA 1
ATOM 1833 C C . GLY A 1 240 ? -18.289 -10.357 -3.643 1.00 74.12 240 GLY A C 1
ATOM 1834 O O . GLY A 1 240 ? -19.244 -9.726 -4.088 1.00 74.12 240 GLY A O 1
ATOM 1835 N N . THR A 1 241 ? -18.245 -10.795 -2.391 1.00 68.56 241 THR A N 1
ATOM 1836 C CA . THR A 1 241 ? -19.050 -10.330 -1.259 1.00 68.56 241 THR A CA 1
ATOM 1837 C C . THR A 1 241 ? -18.085 -10.113 -0.096 1.00 68.56 241 THR A C 1
ATOM 1839 O O . THR A 1 241 ? -17.094 -10.843 -0.030 1.00 68.56 241 THR A O 1
ATOM 1842 N N . PRO A 1 242 ? -18.359 -9.215 0.867 1.00 57.22 242 PRO A N 1
ATOM 1843 C CA . PRO A 1 242 ? -17.550 -9.167 2.079 1.00 57.22 242 PRO A CA 1
ATOM 1844 C C . PRO A 1 242 ? -17.592 -10.542 2.764 1.00 57.22 242 PRO A C 1
ATOM 1846 O O . PRO A 1 242 ? -18.619 -11.231 2.658 1.00 57.22 242 PRO A O 1
ATOM 1849 N N . PRO A 1 243 ? -16.549 -10.936 3.511 1.00 58.22 243 PRO A N 1
ATOM 1850 C CA . PRO A 1 243 ? -16.681 -12.021 4.473 1.00 58.22 243 PRO A CA 1
ATOM 1851 C C . PRO A 1 243 ? -17.879 -11.758 5.400 1.00 58.22 243 PRO A C 1
ATOM 1853 O O . PRO A 1 243 ? -18.212 -10.591 5.650 1.00 58.22 243 PRO A O 1
ATOM 1856 N N . PRO A 1 244 ? -18.538 -12.801 5.939 1.00 57.00 244 PRO A N 1
ATOM 1857 C CA . PRO A 1 244 ? -19.523 -12.621 6.999 1.00 57.00 244 PRO A CA 1
ATOM 1858 C C . PRO A 1 244 ? -18.911 -11.759 8.108 1.00 57.00 244 PRO A C 1
ATOM 1860 O O . PRO A 1 244 ? -17.860 -12.110 8.639 1.00 57.00 244 PRO A O 1
ATOM 1863 N N . GLY A 1 245 ? -19.525 -10.604 8.391 1.00 55.66 245 GLY A N 1
ATOM 1864 C CA . GLY A 1 245 ? -18.916 -9.573 9.235 1.00 55.66 245 GLY A CA 1
ATOM 1865 C C . GLY A 1 245 ? -18.469 -10.135 10.584 1.00 55.66 245 GLY A C 1
ATOM 1866 O O . GLY A 1 245 ? -19.258 -10.794 11.263 1.00 55.66 245 GLY A O 1
ATOM 1867 N N . ASP A 1 246 ? -17.202 -9.902 10.940 1.00 62.31 246 ASP A N 1
ATOM 1868 C CA . ASP A 1 246 ? -16.563 -10.608 12.051 1.00 62.31 246 ASP A CA 1
ATOM 1869 C C . ASP A 1 246 ? -17.282 -10.351 13.389 1.00 62.31 246 ASP A C 1
ATOM 1871 O O . ASP A 1 246 ? -17.753 -9.247 13.689 1.00 62.31 246 ASP A O 1
ATOM 1875 N N . THR A 1 247 ? -17.384 -11.401 14.201 1.00 68.50 247 THR A N 1
ATOM 1876 C CA . THR A 1 247 ? -18.073 -11.365 15.489 1.00 68.50 247 THR A CA 1
ATOM 1877 C C . THR A 1 247 ? -17.155 -10.768 16.544 1.00 68.50 247 THR A C 1
ATOM 1879 O O . THR A 1 247 ? -16.423 -11.481 17.235 1.00 68.50 247 THR A O 1
ATOM 1882 N N . LEU A 1 248 ? -17.244 -9.445 16.700 1.00 79.62 248 LEU A N 1
ATOM 1883 C CA . LEU A 1 248 ? -16.603 -8.722 17.793 1.00 79.62 248 LEU A CA 1
ATOM 1884 C C . LEU A 1 248 ? -17.034 -9.305 19.147 1.00 79.62 248 LEU A C 1
ATOM 1886 O O . LEU A 1 248 ? -18.139 -9.071 19.641 1.00 79.62 248 LEU A O 1
ATOM 1890 N N . THR A 1 249 ? -16.126 -10.055 19.754 1.00 82.62 249 THR A N 1
ATOM 1891 C CA . THR A 1 249 ? -16.285 -10.689 21.053 1.00 82.62 249 THR A CA 1
ATOM 1892 C C . THR A 1 249 ? -15.734 -9.753 22.118 1.00 82.62 249 THR A C 1
ATOM 1894 O O . THR A 1 249 ? -14.545 -9.448 22.140 1.00 82.62 249 THR A O 1
ATOM 1897 N N . VAL A 1 250 ? -16.598 -9.306 23.030 1.00 88.88 250 VAL A N 1
ATOM 1898 C CA . VAL A 1 250 ? -16.208 -8.471 24.174 1.00 88.88 250 VAL A CA 1
ATOM 1899 C C . VAL A 1 250 ? -16.421 -9.260 25.460 1.00 88.88 250 VAL A C 1
ATOM 1901 O O . VAL A 1 250 ? -17.537 -9.678 25.768 1.00 88.88 250 VAL A O 1
ATOM 1904 N N . ARG A 1 251 ? -15.349 -9.461 26.228 1.00 90.31 251 ARG A N 1
ATOM 1905 C CA . ARG A 1 251 ? -15.362 -10.134 27.532 1.00 90.31 251 ARG A CA 1
ATOM 1906 C C . ARG A 1 251 ? -14.887 -9.160 28.604 1.00 90.31 251 ARG A C 1
ATOM 1908 O O . ARG A 1 251 ? -13.700 -8.863 28.708 1.00 90.31 251 ARG A O 1
ATOM 1915 N N . GLY A 1 252 ? -15.833 -8.665 29.398 1.00 91.62 252 GLY A N 1
ATOM 1916 C CA . GLY A 1 252 ? -15.541 -7.833 30.561 1.00 91.62 252 GLY A CA 1
ATOM 1917 C C . GLY A 1 252 ? -15.151 -8.665 31.782 1.00 91.62 252 GLY A C 1
ATOM 1918 O O . GLY A 1 252 ? -15.802 -9.663 32.088 1.00 91.62 252 GLY A O 1
ATOM 1919 N N . ALA A 1 253 ? -14.127 -8.225 32.509 1.00 92.19 253 ALA A N 1
ATOM 1920 C CA . ALA A 1 253 ? -13.774 -8.733 33.829 1.00 92.19 253 ALA A CA 1
ATOM 1921 C C . ALA A 1 253 ? -13.688 -7.563 34.816 1.00 92.19 253 ALA A C 1
ATOM 1923 O O . ALA A 1 253 ? -12.963 -6.595 34.578 1.00 92.19 253 ALA A O 1
ATOM 1924 N N . ASN A 1 254 ? -14.424 -7.646 35.928 1.00 92.25 254 ASN A N 1
ATOM 1925 C CA . ASN A 1 254 ? -14.410 -6.593 36.941 1.00 92.25 254 ASN A CA 1
ATOM 1926 C C . ASN A 1 254 ? -12.981 -6.374 37.481 1.00 92.25 254 ASN A C 1
ATOM 1928 O O . ASN A 1 254 ? -12.221 -7.330 37.685 1.00 92.25 254 ASN A O 1
ATOM 1932 N N . ARG A 1 255 ? -12.627 -5.107 37.698 1.00 93.50 255 ARG A N 1
ATOM 1933 C CA . ARG A 1 255 ? -11.391 -4.672 38.366 1.00 93.50 255 ARG A CA 1
ATOM 1934 C C . ARG A 1 255 ? -11.645 -3.654 39.480 1.00 93.50 255 ARG A C 1
ATOM 1936 O O . ARG A 1 255 ? -10.738 -3.428 40.273 1.00 93.50 255 ARG A O 1
ATOM 1943 N N . ALA A 1 256 ? -12.859 -3.104 39.566 1.00 90.31 256 ALA A N 1
ATOM 1944 C CA . ALA A 1 256 ? -13.219 -2.092 40.544 1.00 90.31 256 ALA A CA 1
ATOM 1945 C C . ALA A 1 256 ? -12.943 -2.583 41.980 1.00 90.31 256 ALA A C 1
ATOM 1947 O O . ALA A 1 256 ? -13.405 -3.671 42.348 1.00 90.31 256 ALA A O 1
ATOM 1948 N N . PRO A 1 257 ? -12.215 -1.804 42.800 1.00 90.75 257 PRO A N 1
ATOM 1949 C CA . PRO A 1 257 ? -11.999 -2.132 44.202 1.00 90.75 257 PRO A CA 1
ATOM 1950 C C . PRO A 1 257 ? -13.300 -1.982 45.001 1.00 90.75 257 PRO A C 1
ATOM 1952 O O . PRO A 1 257 ? -14.242 -1.308 44.587 1.00 90.75 257 PRO A O 1
ATOM 1955 N N . THR A 1 258 ? -13.336 -2.568 46.198 1.00 89.56 258 THR A N 1
ATOM 1956 C CA . THR A 1 258 ? -14.466 -2.442 47.138 1.00 89.56 258 THR A CA 1
ATOM 1957 C C . THR A 1 258 ? -14.700 -1.013 47.630 1.00 89.56 258 THR A C 1
ATOM 1959 O O . THR A 1 258 ? -15.799 -0.686 48.067 1.00 89.56 258 THR A O 1
ATOM 1962 N N . THR A 1 259 ? -13.659 -0.182 47.598 1.00 87.69 259 THR A N 1
ATOM 1963 C CA . THR A 1 259 ? -13.608 1.184 48.131 1.00 87.69 259 THR A CA 1
ATOM 1964 C C . THR A 1 259 ? -12.615 2.012 47.318 1.00 87.69 259 THR A C 1
ATOM 1966 O O . THR A 1 259 ? -11.605 1.479 46.856 1.00 87.69 259 THR A O 1
ATOM 1969 N N . VAL A 1 260 ? -12.876 3.312 47.181 1.00 87.81 260 VAL A N 1
ATOM 1970 C CA . VAL A 1 260 ? -11.997 4.293 46.525 1.00 87.81 260 VAL A CA 1
ATOM 1971 C C . VAL A 1 260 ? -11.869 5.504 47.444 1.00 87.81 260 VAL A C 1
ATOM 1973 O O . VAL A 1 260 ? -12.879 5.989 47.952 1.00 87.81 260 VAL A O 1
ATOM 1976 N N . GLU A 1 261 ? -10.647 5.992 47.654 1.00 90.62 261 GLU A N 1
ATOM 1977 C CA . GLU A 1 261 ? -10.404 7.194 48.462 1.00 90.62 261 GLU A CA 1
ATOM 1978 C C . GLU A 1 261 ? -10.729 8.477 47.667 1.00 90.62 261 GLU A C 1
ATOM 1980 O O . GLU A 1 261 ? -10.393 8.563 46.478 1.00 90.62 261 GLU A O 1
ATOM 1985 N N . PRO A 1 262 ? -11.336 9.514 48.277 1.00 87.19 262 PRO A N 1
ATOM 1986 C CA . PRO A 1 262 ? -11.609 10.779 47.598 1.00 87.19 262 PRO A CA 1
ATOM 1987 C C . PRO A 1 262 ? -10.346 11.406 46.987 1.00 87.19 262 PRO A C 1
ATOM 1989 O O . PRO A 1 262 ? -9.370 11.703 47.673 1.00 87.19 262 PRO A O 1
ATOM 1992 N N . GLY A 1 263 ? -10.365 11.627 45.670 1.00 89.06 263 GLY A N 1
ATOM 1993 C CA . GLY A 1 263 ? -9.224 12.172 44.926 1.00 89.06 263 GLY A CA 1
ATOM 1994 C C . GLY A 1 263 ? -8.170 11.144 44.491 1.00 89.06 263 GLY A C 1
ATOM 1995 O O . GLY A 1 263 ? -7.213 11.533 43.815 1.00 89.06 263 GLY A O 1
ATOM 1996 N N . GLN A 1 264 ? -8.350 9.854 44.805 1.00 90.75 264 GLN A N 1
ATOM 1997 C CA . GLN A 1 264 ? -7.595 8.760 44.188 1.00 90.75 264 GLN A CA 1
ATOM 1998 C C . GLN A 1 264 ? -7.791 8.787 42.664 1.00 90.75 264 GLN A C 1
ATOM 2000 O O . GLN A 1 264 ? -8.876 9.078 42.157 1.00 90.75 264 GLN A O 1
ATOM 2005 N N . LYS A 1 265 ? -6.720 8.513 41.916 1.00 91.62 265 LYS A N 1
ATOM 2006 C CA . LYS A 1 265 ? -6.701 8.594 40.449 1.00 91.62 265 LYS A CA 1
ATOM 2007 C C . LYS A 1 265 ? -6.383 7.232 39.852 1.00 91.62 265 LYS A C 1
ATOM 2009 O O . LYS A 1 265 ? -5.767 6.398 40.508 1.00 91.62 265 LYS A O 1
ATOM 2014 N N . ASP A 1 266 ? -6.810 7.052 38.604 1.00 92.06 266 ASP A N 1
ATOM 2015 C CA . ASP A 1 266 ? -6.448 5.907 37.761 1.00 92.06 266 ASP A CA 1
ATOM 2016 C C . ASP A 1 266 ? -6.813 4.544 38.378 1.00 92.06 266 ASP A C 1
ATOM 2018 O O . ASP A 1 266 ? -6.095 3.556 38.246 1.00 92.06 266 ASP A O 1
ATOM 2022 N N . VAL A 1 267 ? -7.960 4.504 39.061 1.00 93.50 267 VAL A N 1
ATOM 2023 C CA . VAL A 1 267 ? -8.540 3.275 39.606 1.00 93.50 267 VAL A CA 1
ATOM 2024 C C . VAL A 1 267 ? -8.983 2.373 38.444 1.00 93.50 267 VAL A C 1
ATOM 2026 O O . VAL A 1 267 ? -9.832 2.796 37.653 1.00 93.50 267 VAL A O 1
ATOM 2029 N N . PRO A 1 268 ? -8.465 1.137 38.320 1.00 93.75 268 PRO A N 1
ATOM 2030 C CA . PRO A 1 268 ? -8.925 0.211 37.295 1.00 93.75 268 PRO A CA 1
ATOM 2031 C C . PRO A 1 268 ? -10.332 -0.286 37.652 1.00 93.75 268 PRO A C 1
ATOM 2033 O O . PRO A 1 268 ? -10.539 -0.879 38.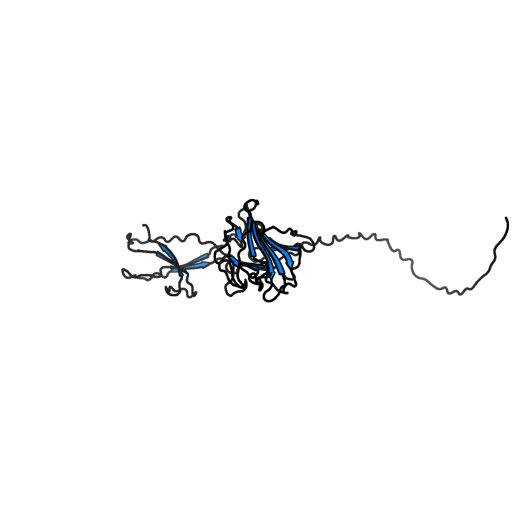704 1.00 93.75 268 PRO A O 1
ATOM 2036 N N . MET A 1 269 ? -11.310 -0.052 36.774 1.00 91.94 269 MET A N 1
ATOM 2037 C CA . MET A 1 269 ? -12.714 -0.424 37.024 1.00 91.94 269 MET A CA 1
ATOM 2038 C C . MET A 1 269 ? -13.140 -1.682 36.260 1.00 91.94 269 MET A C 1
ATOM 2040 O O . MET A 1 269 ? -13.837 -2.541 36.798 1.00 91.94 269 MET A O 1
ATOM 2044 N N . LEU A 1 270 ? -12.703 -1.818 35.008 1.00 92.31 270 LEU A N 1
ATOM 2045 C CA . LEU A 1 270 ? -13.122 -2.882 34.100 1.00 92.31 270 LEU A CA 1
ATOM 2046 C C . LEU A 1 270 ? -11.975 -3.220 33.147 1.00 92.31 270 LEU A C 1
ATOM 2048 O O . LEU A 1 270 ? -11.504 -2.344 32.427 1.00 92.31 270 LEU A O 1
ATOM 2052 N N . LEU A 1 271 ? -11.562 -4.486 33.115 1.00 92.88 271 LEU A N 1
ATOM 2053 C CA . LEU A 1 271 ? -10.745 -5.019 32.027 1.00 92.88 271 LEU A CA 1
ATOM 2054 C C . LEU A 1 271 ? -11.685 -5.464 30.900 1.00 92.88 271 LEU A C 1
ATOM 2056 O O . LEU A 1 271 ? -12.653 -6.183 31.156 1.00 92.88 271 LEU A O 1
ATOM 2060 N N . LEU A 1 272 ? -11.396 -5.056 29.666 1.00 92.44 272 LEU A N 1
ATOM 2061 C CA . LEU A 1 272 ? -12.104 -5.495 28.466 1.00 92.44 272 LEU A CA 1
ATOM 2062 C C . LEU A 1 272 ? -11.140 -6.284 27.583 1.00 92.44 272 LEU A C 1
ATOM 2064 O O . LEU A 1 272 ? -10.269 -5.697 26.949 1.00 92.44 272 LEU A O 1
ATOM 2068 N N . ASN A 1 273 ? -11.319 -7.602 27.502 1.00 88.12 273 ASN A N 1
ATOM 2069 C CA . ASN A 1 273 ? -10.724 -8.374 26.417 1.00 88.12 273 ASN A CA 1
ATOM 2070 C C . ASN A 1 273 ? -11.650 -8.241 25.197 1.00 88.12 273 ASN A C 1
ATOM 2072 O O . ASN A 1 273 ? -12.846 -8.536 25.286 1.00 88.12 273 ASN A O 1
ATOM 2076 N N . VAL A 1 274 ? -11.111 -7.714 24.100 1.00 87.62 274 VAL A N 1
ATOM 2077 C CA . VAL A 1 274 ? -11.839 -7.363 22.878 1.00 87.62 274 VAL A CA 1
ATOM 2078 C C . VAL A 1 274 ? -11.157 -8.083 21.724 1.00 87.62 274 VAL A C 1
ATOM 2080 O O . VAL A 1 274 ? -9.995 -7.806 21.439 1.00 87.62 274 VAL A O 1
ATOM 2083 N N . SER A 1 275 ? -11.858 -9.012 21.080 1.00 80.94 275 SER A N 1
ATOM 2084 C CA . SER A 1 275 ? -11.290 -9.850 20.025 1.00 80.94 275 SER A CA 1
ATOM 2085 C C . SER A 1 275 ? -12.260 -10.105 18.875 1.00 80.94 275 SER A C 1
ATOM 2087 O O . SER A 1 275 ? -13.468 -9.886 18.972 1.00 80.94 275 SER A O 1
ATOM 2089 N N . THR A 1 276 ? -11.704 -10.586 17.775 1.00 74.56 276 THR A N 1
ATOM 2090 C CA . THR A 1 276 ? -12.378 -11.023 16.551 1.00 74.56 276 THR A CA 1
ATOM 2091 C C . THR A 1 276 ? -11.958 -12.459 16.238 1.00 74.56 276 THR A C 1
ATOM 2093 O O . THR A 1 276 ? -11.014 -12.979 16.837 1.00 74.56 276 THR A O 1
ATOM 2096 N N . ALA A 1 277 ? -12.683 -13.138 15.351 1.00 61.97 277 ALA A N 1
ATOM 2097 C CA . ALA A 1 277 ? -12.428 -14.537 15.021 1.00 61.97 277 ALA A CA 1
ATOM 2098 C C . ALA A 1 277 ? -11.410 -14.724 13.883 1.00 61.97 277 ALA A C 1
ATOM 2100 O O . ALA A 1 277 ? -10.745 -15.757 13.837 1.00 61.97 277 ALA A O 1
ATOM 2101 N N . THR A 1 278 ? -11.326 -13.766 12.954 1.00 55.03 278 THR A N 1
ATOM 2102 C CA . THR A 1 278 ? -10.625 -13.929 11.665 1.00 55.03 278 THR A CA 1
ATOM 2103 C C . THR A 1 278 ? -9.982 -12.660 11.106 1.00 55.03 278 THR A C 1
ATOM 2105 O O . THR A 1 278 ? -8.976 -12.766 10.420 1.00 55.03 278 THR A O 1
ATOM 2108 N N . ASN A 1 279 ? -10.559 -11.483 11.359 1.00 62.78 279 ASN A N 1
ATOM 2109 C CA . ASN A 1 279 ? -10.238 -10.219 10.687 1.00 62.78 279 ASN A CA 1
ATOM 2110 C C . ASN A 1 279 ? -10.221 -9.050 11.689 1.00 62.78 279 ASN A C 1
ATOM 2112 O O . ASN A 1 279 ? -10.455 -9.237 12.882 1.00 62.78 279 ASN A O 1
ATOM 2116 N N . SER A 1 280 ? -9.996 -7.817 11.230 1.00 60.94 280 SER A N 1
ATOM 2117 C CA . SER A 1 280 ? -10.099 -6.618 12.077 1.00 60.94 280 SER A CA 1
ATOM 2118 C C . SER A 1 280 ? -11.532 -6.055 12.154 1.00 60.94 280 SER A C 1
ATOM 2120 O O . SER A 1 280 ? -12.358 -6.264 11.263 1.00 60.94 280 SER A O 1
ATOM 2122 N N . VAL A 1 281 ? -11.839 -5.289 13.211 1.00 68.56 281 VAL A N 1
ATOM 2123 C CA . VAL A 1 281 ? -13.061 -4.462 13.293 1.00 68.56 281 VAL A CA 1
ATOM 2124 C C . VAL A 1 281 ? -12.758 -3.054 13.797 1.00 68.56 281 VAL A C 1
ATOM 2126 O O . VAL A 1 281 ? -11.965 -2.842 14.710 1.00 68.56 281 VAL A O 1
ATOM 2129 N N . ASN A 1 282 ? -13.451 -2.067 13.231 1.00 67.62 282 ASN A N 1
ATOM 2130 C CA . ASN A 1 282 ? -13.302 -0.664 13.608 1.00 67.62 282 ASN A CA 1
ATOM 2131 C C . ASN A 1 282 ? -14.207 -0.305 14.804 1.00 67.62 282 ASN A C 1
ATOM 2133 O O . ASN A 1 282 ? -15.388 0.013 14.629 1.00 67.62 282 ASN A O 1
ATOM 2137 N N . LEU A 1 283 ? -13.658 -0.316 16.025 1.00 74.62 283 LEU A N 1
ATOM 2138 C CA . LEU A 1 283 ? -14.370 0.050 17.259 1.00 74.62 283 LEU A CA 1
ATOM 2139 C C . LEU A 1 283 ? -14.581 1.576 17.372 1.00 74.62 283 LEU A C 1
ATOM 2141 O O . LEU A 1 283 ? -13.882 2.277 18.096 1.00 74.62 283 LEU A O 1
ATOM 2145 N N . ARG A 1 284 ? -15.578 2.105 16.653 1.00 75.12 284 ARG A N 1
ATOM 2146 C CA . ARG A 1 284 ? -15.814 3.560 16.518 1.00 75.12 284 ARG A CA 1
ATOM 2147 C C . ARG A 1 284 ? -16.257 4.291 17.792 1.00 75.12 284 ARG A C 1
ATOM 2149 O O . ARG A 1 284 ? -16.146 5.512 17.847 1.00 75.12 284 ARG A O 1
ATOM 2156 N N . ARG A 1 285 ? -16.833 3.594 18.779 1.00 79.81 285 ARG A N 1
ATOM 2157 C CA . ARG A 1 285 ? -17.304 4.195 20.041 1.00 79.81 285 ARG A CA 1
ATOM 2158 C C . ARG A 1 285 ? -17.445 3.148 21.140 1.00 79.81 285 ARG A C 1
ATOM 2160 O O . ARG A 1 285 ? -18.202 2.195 20.977 1.00 79.81 285 ARG A O 1
ATOM 2167 N N . VAL A 1 286 ? -16.846 3.415 22.297 1.00 83.12 286 VAL A N 1
ATOM 2168 C CA . VAL A 1 286 ? -17.220 2.791 23.575 1.00 83.12 286 VAL A CA 1
ATOM 2169 C C . VAL A 1 286 ? -18.140 3.758 24.326 1.00 83.12 286 VAL A C 1
ATOM 2171 O O . VAL A 1 286 ? -17.871 4.957 24.368 1.00 83.12 286 VAL A O 1
ATOM 2174 N N . ARG A 1 287 ? -19.242 3.257 24.895 1.00 85.31 287 ARG A N 1
ATOM 2175 C CA . ARG A 1 287 ? -20.091 3.992 25.848 1.00 85.31 287 ARG A CA 1
ATOM 2176 C C . ARG A 1 287 ? -19.870 3.379 27.227 1.00 85.31 287 ARG A C 1
ATOM 2178 O O . ARG A 1 287 ? -19.911 2.159 27.352 1.00 85.31 287 ARG A O 1
ATOM 2185 N N . VAL A 1 288 ? -19.647 4.221 28.231 1.00 83.12 288 VAL A N 1
ATOM 2186 C CA . VAL A 1 288 ? -19.593 3.828 29.642 1.00 83.12 288 VAL A CA 1
ATOM 2187 C C . VAL A 1 288 ? -20.661 4.630 30.367 1.00 83.12 288 VAL A C 1
ATOM 2189 O O . VAL A 1 288 ? -20.619 5.857 30.352 1.00 83.12 288 VAL A O 1
ATOM 2192 N N . ASP A 1 289 ? -21.616 3.935 30.974 1.00 82.75 289 ASP A N 1
ATOM 2193 C CA . ASP A 1 289 ? -22.663 4.535 31.794 1.00 82.75 289 ASP A CA 1
ATOM 2194 C C . ASP A 1 289 ? -22.273 4.420 33.270 1.00 82.75 289 ASP A C 1
ATOM 2196 O O . ASP A 1 289 ? -21.951 3.332 33.751 1.00 82.75 289 ASP A O 1
ATOM 2200 N N . VAL A 1 290 ? -22.278 5.542 33.993 1.00 78.19 290 VAL A N 1
ATOM 2201 C CA . VAL A 1 290 ? -22.015 5.560 35.438 1.00 78.19 290 VAL A CA 1
ATOM 2202 C C . VAL A 1 290 ? -23.333 5.289 36.158 1.00 78.19 290 VAL A C 1
ATOM 2204 O O . VAL A 1 290 ? -24.254 6.097 36.095 1.00 78.19 290 VAL A O 1
ATOM 2207 N N . THR A 1 291 ? -23.435 4.138 36.824 1.00 73.25 291 THR A N 1
ATOM 2208 C CA . THR A 1 291 ? -24.674 3.682 37.471 1.00 73.25 291 THR A CA 1
ATOM 2209 C C . THR A 1 291 ? -24.479 3.461 38.968 1.00 73.25 291 THR A C 1
ATOM 2211 O O . THR A 1 291 ? -23.670 2.625 39.370 1.00 73.25 291 THR A O 1
ATOM 2214 N N . GLY A 1 292 ? -25.270 4.141 39.797 1.00 68.69 292 GLY A N 1
ATOM 2215 C CA . GLY A 1 292 ? -25.291 3.949 41.247 1.00 68.69 292 GLY A CA 1
ATOM 2216 C C . GLY A 1 292 ? -26.426 4.734 41.902 1.00 68.69 292 GLY A C 1
ATOM 2217 O O . GLY A 1 292 ? -26.921 5.704 41.339 1.00 68.69 292 GLY A O 1
ATOM 2218 N N . VAL A 1 293 ? -26.852 4.321 43.100 1.00 57.66 293 VAL A N 1
ATOM 2219 C CA . VAL A 1 293 ? -27.974 4.965 43.822 1.00 57.66 293 VAL A CA 1
ATOM 2220 C C . VAL A 1 293 ? -27.554 6.245 44.566 1.00 57.66 293 VAL A C 1
ATOM 2222 O O . VAL A 1 293 ? -28.398 6.938 45.124 1.00 57.66 293 VAL A O 1
ATOM 2225 N N . LEU A 1 294 ? -26.249 6.539 44.609 1.00 60.06 294 LEU A N 1
ATOM 2226 C CA . LEU A 1 294 ? -25.650 7.630 45.391 1.00 60.06 294 LEU A CA 1
ATOM 2227 C C . LEU A 1 294 ? -24.636 8.478 44.601 1.00 60.06 294 LEU A C 1
ATOM 2229 O O . LEU A 1 294 ? -24.056 9.388 45.179 1.00 60.06 294 LEU A O 1
ATOM 2233 N N . SER A 1 295 ? -24.407 8.194 43.313 1.00 62.62 295 SER A N 1
ATOM 2234 C CA . SER A 1 295 ? -23.442 8.940 42.497 1.00 62.62 295 SER A CA 1
ATOM 2235 C C . SER A 1 295 ? -24.006 10.300 42.087 1.00 62.62 295 SER A C 1
ATOM 2237 O O . SER A 1 295 ? -24.913 10.368 41.253 1.00 62.62 295 SER A O 1
ATOM 2239 N N . LEU A 1 296 ? -23.460 11.375 42.650 1.00 68.12 296 LEU A N 1
ATOM 2240 C CA . LEU A 1 296 ? -23.770 12.750 42.275 1.00 68.12 296 LEU A CA 1
ATOM 2241 C C . LEU A 1 296 ? -22.937 13.195 41.055 1.00 68.12 296 LEU A C 1
ATOM 2243 O O . LEU A 1 296 ? -21.817 12.711 40.848 1.00 68.12 296 LEU A O 1
ATOM 2247 N N . PRO A 1 297 ? -23.434 14.153 40.246 1.00 66.56 297 PRO A N 1
ATOM 2248 C CA . PRO A 1 297 ? -22.638 14.782 39.195 1.00 66.56 297 PRO A CA 1
ATOM 2249 C C . PRO A 1 297 ? -21.379 15.442 39.779 1.00 66.56 297 PRO A C 1
ATOM 2251 O O . PRO A 1 297 ? -21.459 16.454 40.473 1.00 66.56 297 PRO A O 1
ATOM 2254 N N . GLY A 1 298 ? -20.215 14.855 39.493 1.00 72.31 298 GLY A N 1
ATOM 2255 C CA . GLY A 1 298 ? -18.910 15.295 40.000 1.00 72.31 298 GLY A CA 1
ATOM 2256 C C . GLY A 1 298 ? -18.090 14.198 40.687 1.00 72.31 298 GLY A C 1
ATOM 2257 O O . GLY A 1 298 ? -16.863 14.268 40.637 1.00 72.31 298 GLY A O 1
ATOM 2258 N N . ASP A 1 299 ? -18.731 13.159 41.239 1.00 81.50 299 ASP A N 1
ATOM 2259 C CA . ASP A 1 299 ? -18.046 12.082 41.981 1.00 81.50 299 ASP A CA 1
ATOM 2260 C C . ASP A 1 299 ? -17.008 11.344 41.116 1.00 81.50 299 ASP A C 1
ATOM 2262 O O . ASP A 1 299 ? -15.909 11.015 41.564 1.00 81.50 299 ASP A O 1
ATOM 2266 N N . VAL A 1 300 ? -17.331 11.137 39.834 1.00 85.31 300 VAL A N 1
ATOM 2267 C CA . VAL A 1 300 ? -16.415 10.600 38.820 1.00 85.31 300 VAL A CA 1
ATOM 2268 C C . VAL A 1 300 ? -15.987 11.736 37.892 1.00 85.31 300 VAL A C 1
ATOM 2270 O O . VAL A 1 300 ? -16.642 12.025 36.896 1.00 85.31 300 VAL A O 1
ATOM 2273 N N . SER A 1 301 ? -14.866 12.386 38.208 1.00 87.00 301 SER A N 1
ATOM 2274 C CA . SER A 1 301 ? -14.373 13.554 37.451 1.00 87.00 301 SER A CA 1
ATOM 2275 C C . SER A 1 301 ? -13.948 13.254 36.001 1.00 87.00 301 SER A C 1
ATOM 2277 O O . SER A 1 301 ? -14.045 14.126 35.132 1.00 87.00 301 SER A O 1
ATOM 2279 N N . ARG A 1 302 ? -13.468 12.034 35.718 1.00 90.00 302 ARG A N 1
ATOM 2280 C CA . ARG A 1 302 ? -13.070 11.577 34.376 1.00 90.00 302 ARG A CA 1
ATOM 2281 C C . ARG A 1 302 ? -13.073 10.051 34.286 1.00 90.00 302 ARG A C 1
ATOM 2283 O O . ARG A 1 302 ? -12.595 9.381 35.195 1.00 90.00 302 ARG A O 1
ATOM 2290 N N . VAL A 1 303 ? -13.525 9.525 33.151 1.00 90.75 303 VAL A N 1
ATOM 2291 C CA . VAL A 1 303 ? -13.328 8.136 32.710 1.00 90.75 303 VAL A CA 1
ATOM 2292 C C . VAL A 1 303 ? -12.302 8.138 31.574 1.00 90.75 303 VAL A C 1
ATOM 2294 O O . VAL A 1 303 ? -12.292 9.050 30.747 1.00 90.75 303 VAL A O 1
ATOM 2297 N N . ALA A 1 304 ? -11.425 7.137 31.525 1.00 92.25 304 ALA A N 1
ATOM 2298 C CA . ALA A 1 304 ? -10.433 6.972 30.465 1.00 92.25 304 ALA A CA 1
ATOM 2299 C C . ALA A 1 304 ? -10.382 5.514 29.998 1.00 92.25 304 ALA A C 1
ATOM 2301 O O . ALA A 1 304 ? -10.514 4.600 30.810 1.00 92.25 304 ALA A O 1
ATOM 2302 N N . LEU A 1 305 ? -10.178 5.314 28.697 1.00 92.81 305 LEU A N 1
ATOM 2303 C CA . LEU A 1 305 ? -9.919 4.014 28.091 1.00 92.81 305 LEU A CA 1
ATOM 2304 C C . LEU A 1 305 ? -8.427 3.922 27.769 1.00 92.81 305 LEU A C 1
ATOM 2306 O O . LEU A 1 305 ? -7.871 4.825 27.143 1.00 92.81 305 LEU A O 1
ATOM 2310 N N . TRP A 1 306 ? -7.804 2.823 28.178 1.00 93.94 306 TRP A N 1
ATOM 2311 C CA . TRP A 1 306 ? -6.390 2.538 27.957 1.00 93.94 306 TRP A CA 1
ATOM 2312 C C . TRP A 1 306 ? -6.245 1.216 27.201 1.00 93.94 306 TR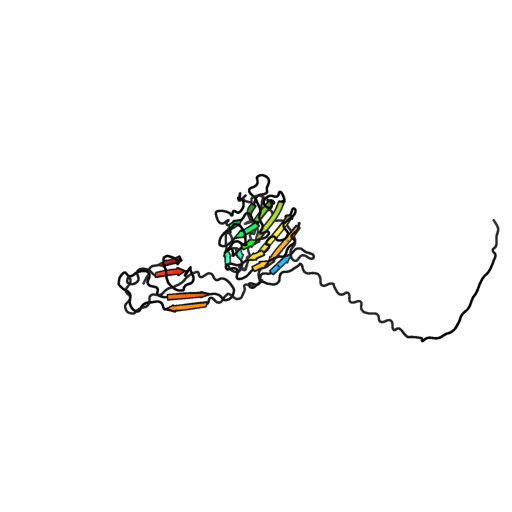P A C 1
ATOM 2314 O O . TRP A 1 306 ? -7.089 0.328 27.332 1.00 93.94 306 TRP A O 1
ATOM 2324 N N . ARG A 1 307 ? -5.186 1.111 26.399 1.00 93.19 307 ARG A N 1
ATOM 2325 C CA . ARG A 1 307 ? -4.725 -0.123 25.770 1.00 93.19 307 ARG A CA 1
ATOM 2326 C C . ARG A 1 307 ? -3.600 -0.694 26.625 1.00 93.19 307 ARG A C 1
ATOM 2328 O O . ARG A 1 307 ? -2.536 -0.078 26.688 1.00 93.19 307 ARG A O 1
ATOM 2335 N N . ASP A 1 308 ? -3.875 -1.854 27.215 1.00 91.94 308 ASP A N 1
ATOM 2336 C CA . ASP A 1 308 ? -2.874 -2.810 27.702 1.00 91.94 308 ASP A CA 1
ATOM 2337 C C . ASP A 1 308 ? -1.863 -3.052 26.569 1.00 91.94 308 ASP A C 1
ATOM 2339 O O . ASP A 1 308 ? -2.252 -3.463 25.469 1.00 91.94 308 ASP A O 1
ATOM 2343 N N . ALA A 1 309 ? -0.612 -2.646 26.787 1.00 85.94 309 ALA A N 1
ATOM 2344 C CA . ALA A 1 309 ? 0.393 -2.520 25.728 1.00 85.94 309 ALA A CA 1
ATOM 2345 C C . ALA A 1 309 ? 1.591 -3.467 25.889 1.00 85.94 309 ALA A C 1
ATOM 2347 O O . ALA A 1 309 ? 2.289 -3.712 24.906 1.00 85.94 309 ALA A O 1
ATOM 2348 N N . ASP A 1 310 ? 1.819 -4.013 27.084 1.00 89.50 310 ASP A N 1
ATOM 2349 C CA . ASP A 1 310 ? 2.754 -5.116 27.330 1.00 89.50 310 ASP A CA 1
ATOM 2350 C C . ASP A 1 310 ? 2.056 -6.476 27.530 1.00 89.50 310 ASP A C 1
ATOM 2352 O O . ASP A 1 310 ? 2.729 -7.507 27.554 1.00 89.50 310 ASP A O 1
ATOM 2356 N N . GLY A 1 311 ? 0.720 -6.503 27.572 1.00 88.44 311 GLY A N 1
ATOM 2357 C CA . GLY A 1 311 ? -0.104 -7.711 27.504 1.00 88.44 311 GLY A CA 1
ATOM 2358 C C . GLY A 1 311 ? -0.303 -8.428 28.840 1.00 88.44 311 GLY A C 1
ATOM 2359 O O . GLY A 1 311 ? -0.654 -9.611 28.838 1.00 88.44 311 GLY A O 1
ATOM 2360 N N . ASP A 1 312 ? -0.048 -7.765 29.974 1.00 91.94 312 ASP A N 1
ATOM 2361 C CA . ASP A 1 312 ? -0.045 -8.401 31.301 1.00 91.94 312 ASP A CA 1
ATOM 2362 C C . ASP A 1 312 ? -1.421 -8.416 32.006 1.00 91.94 312 ASP A C 1
ATOM 2364 O O . ASP A 1 312 ? -1.610 -9.119 33.007 1.00 91.94 312 ASP A O 1
ATOM 2368 N N . GLY A 1 313 ? -2.420 -7.711 31.456 1.00 89.88 313 GLY A N 1
ATOM 2369 C CA . GLY A 1 313 ? -3.787 -7.653 31.978 1.00 89.88 313 GLY A CA 1
ATOM 2370 C C . GLY A 1 313 ? -3.968 -6.797 33.239 1.00 89.88 313 GLY A C 1
ATOM 2371 O O . GLY A 1 313 ? -5.035 -6.869 33.877 1.00 89.88 313 GLY A O 1
ATOM 2372 N N . GLN A 1 314 ? -2.956 -6.015 33.619 1.00 91.75 314 GLN A N 1
ATOM 2373 C CA . GLN A 1 314 ? -2.973 -5.036 34.706 1.00 91.75 314 GLN A CA 1
ATOM 2374 C C . GLN A 1 314 ? -2.880 -3.612 34.148 1.00 91.75 314 GLN A C 1
ATOM 2376 O O . GLN A 1 314 ? -2.565 -3.396 32.988 1.00 91.75 314 GLN A O 1
ATOM 2381 N N . PHE A 1 315 ? -3.213 -2.620 34.975 1.00 93.50 315 PHE A N 1
ATOM 2382 C CA . PHE A 1 315 ? -3.139 -1.220 34.568 1.00 93.50 315 PHE A CA 1
ATOM 2383 C C . PHE A 1 315 ? -1.823 -0.586 35.031 1.00 93.50 315 PHE A C 1
ATOM 2385 O O . PHE A 1 315 ? -1.554 -0.521 36.235 1.00 93.50 315 PHE A O 1
ATOM 2392 N N . ASN A 1 316 ? -1.037 -0.055 34.095 1.00 93.94 316 ASN A N 1
ATOM 2393 C CA . ASN A 1 316 ? 0.227 0.619 34.364 1.00 93.94 316 ASN A CA 1
ATOM 2394 C C . ASN A 1 316 ? 0.462 1.814 33.425 1.00 93.94 316 ASN A C 1
ATOM 2396 O O . ASN A 1 316 ? 0.944 1.671 32.304 1.00 93.94 316 ASN A O 1
ATOM 2400 N N . ARG A 1 317 ? 0.279 3.031 33.957 1.00 92.50 317 ARG A N 1
ATOM 2401 C CA . ARG A 1 317 ? 0.545 4.318 33.277 1.00 92.50 317 ARG A CA 1
ATOM 2402 C C . ARG A 1 317 ? 1.907 4.476 32.584 1.00 92.50 317 ARG A C 1
ATOM 2404 O O . ARG A 1 317 ? 2.041 5.399 31.786 1.00 92.50 317 ARG A O 1
ATOM 2411 N N . SER A 1 318 ? 2.928 3.696 32.944 1.00 93.12 318 SER A N 1
ATOM 2412 C CA . SER A 1 318 ? 4.261 3.782 32.319 1.00 93.12 318 SER A CA 1
ATOM 2413 C C . SER A 1 318 ? 4.459 2.821 31.143 1.00 93.12 318 SER A C 1
ATOM 2415 O O . SER A 1 318 ? 5.518 2.852 30.519 1.00 93.12 318 SER A O 1
ATOM 2417 N N . ARG A 1 319 ? 3.457 1.984 30.842 1.00 90.38 319 ARG A N 1
ATOM 2418 C CA . ARG A 1 319 ? 3.454 1.021 29.731 1.00 90.38 319 ARG A CA 1
ATOM 2419 C C . ARG A 1 319 ? 2.209 1.170 28.854 1.00 90.38 319 ARG A C 1
ATOM 2421 O O . ARG A 1 319 ? 2.339 1.243 27.637 1.00 90.38 319 ARG A O 1
ATOM 2428 N N . ASP A 1 320 ? 1.034 1.299 29.468 1.00 93.94 320 ASP A N 1
ATOM 2429 C CA . ASP A 1 320 ? -0.250 1.428 28.777 1.00 93.94 320 ASP A CA 1
ATOM 2430 C C . ASP A 1 320 ? -0.379 2.722 27.971 1.00 93.94 320 ASP A C 1
ATOM 2432 O O . ASP A 1 320 ? -0.015 3.812 28.422 1.00 93.94 320 ASP A O 1
ATOM 2436 N N . ALA A 1 321 ? -1.038 2.627 26.816 1.00 91.75 321 ALA A N 1
ATOM 2437 C CA . ALA A 1 321 ? -1.381 3.785 25.996 1.00 91.75 321 ALA A CA 1
ATOM 2438 C C . ALA A 1 321 ? -2.817 4.255 26.281 1.00 91.75 321 ALA A C 1
ATOM 2440 O O . ALA A 1 321 ? -3.775 3.510 26.069 1.00 91.75 321 ALA A O 1
ATOM 2441 N N . MET A 1 322 ? -3.006 5.506 26.716 1.00 93.31 322 MET A N 1
ATOM 2442 C CA . MET A 1 322 ? -4.351 6.084 26.850 1.00 93.31 322 MET A CA 1
ATOM 2443 C C . MET A 1 322 ? -4.954 6.317 25.458 1.00 93.31 322 MET A C 1
ATOM 2445 O O . MET A 1 322 ? -4.457 7.145 24.700 1.00 93.31 322 MET A O 1
ATOM 2449 N N . LEU A 1 323 ? -6.044 5.619 25.136 1.00 88.75 323 LEU A N 1
ATOM 2450 C CA . LEU A 1 323 ? -6.732 5.735 23.846 1.00 88.75 323 LEU A CA 1
ATOM 2451 C C . LEU A 1 323 ? -7.649 6.961 23.796 1.00 88.75 323 LEU A C 1
ATOM 2453 O O . LEU A 1 323 ? -7.706 7.665 22.793 1.00 88.75 323 LEU A O 1
ATOM 2457 N N . THR A 1 324 ? -8.408 7.206 24.867 1.00 90.69 324 THR A N 1
ATOM 2458 C CA . THR A 1 324 ? -9.318 8.356 24.963 1.00 90.69 324 THR A CA 1
ATOM 2459 C C . THR A 1 324 ? -9.752 8.604 26.409 1.00 90.69 324 THR A C 1
ATOM 2461 O O . THR A 1 324 ? -9.599 7.741 27.274 1.00 90.69 324 THR A O 1
ATOM 2464 N N . SER A 1 325 ? -10.320 9.778 26.692 1.00 91.69 325 SER A N 1
ATOM 2465 C CA . SER A 1 325 ? -10.942 10.074 27.985 1.00 91.69 325 SER A CA 1
ATOM 2466 C C . SER A 1 325 ? -12.059 11.110 27.861 1.00 91.69 325 SER A C 1
ATOM 2468 O O . SER A 1 325 ? -12.088 11.890 26.912 1.00 91.69 325 SER A O 1
ATOM 2470 N N . GLY A 1 326 ? -12.971 11.124 28.832 1.00 87.56 326 GLY A N 1
ATOM 2471 C CA . GLY A 1 326 ? -14.079 12.073 28.901 1.00 87.56 326 GLY A CA 1
ATOM 2472 C C . GLY A 1 326 ? -14.644 12.195 30.315 1.00 87.56 326 GLY A C 1
ATOM 2473 O O . GLY A 1 326 ? -14.452 11.315 31.156 1.00 87.56 326 GLY A O 1
ATOM 2474 N N . THR A 1 327 ? -15.335 13.295 30.590 1.00 86.12 327 THR A N 1
ATOM 2475 C CA . THR A 1 327 ? -16.054 13.505 31.855 1.00 86.12 327 THR A CA 1
ATOM 2476 C C . THR A 1 327 ? -17.498 13.006 31.707 1.00 86.12 327 THR A C 1
ATOM 2478 O O . THR A 1 327 ? -18.134 13.344 30.708 1.00 86.12 327 THR A O 1
ATOM 2481 N N . PRO A 1 328 ? -18.030 12.207 32.654 1.00 81.88 328 PRO A N 1
ATOM 2482 C CA . PRO A 1 328 ? -19.446 11.842 32.687 1.00 81.88 328 PRO A CA 1
ATOM 2483 C C . PRO A 1 328 ? -20.345 13.086 32.700 1.00 81.88 328 PRO A C 1
ATOM 2485 O O . PRO A 1 328 ? -20.121 14.001 33.488 1.00 81.88 328 PRO A O 1
ATOM 2488 N N . SER A 1 329 ? -21.356 13.125 31.832 1.00 67.62 329 SER A N 1
ATOM 2489 C CA . SER A 1 329 ? -22.213 14.305 31.630 1.00 67.62 329 SER A CA 1
ATOM 2490 C C . SER A 1 329 ? -23.324 14.488 32.668 1.00 67.62 329 SER A C 1
ATOM 2492 O O . SER A 1 329 ? -23.889 15.579 32.748 1.00 67.62 329 SER A O 1
ATOM 2494 N N . GLY A 1 330 ? -23.646 13.431 33.423 1.00 56.94 330 GLY A N 1
ATOM 2495 C CA . GLY A 1 330 ? -24.995 13.235 33.973 1.00 56.94 330 GLY A CA 1
ATOM 2496 C C . GLY A 1 330 ? -25.951 12.650 32.936 1.00 56.94 330 GLY A C 1
ATOM 2497 O O . GLY A 1 330 ? -25.651 12.784 31.723 1.00 56.94 330 GLY A O 1
#